Protein 8XHY (pdb70)

Foldseek 3Di:
DLQPPDDDDFDFFAAPVVCVPPFAADDAWEWEQDPNAIGTPDPCRLLVCLVVQKHKYFQDPQADCVVVVLLLQAQDADQPPPDPSCLSYDQQVPDADDPPAGWADFDFAQKIKHKHWLVRCVSHDVSNSSNLVSQLVVQLRHLVNSCVVLVQDPVCPCAQQQRSVVVDATKMKMKIFGNLVDQGFNFGFAFAAAFKKWKFFADWFKWWQDPNGIHTHHDDPRITMMGTGSLQQQQPVPPPRGGDRTGMGGHSYHDDPPRRTGMMMMIGGHHHQQHFRFHQDPSDTHTDGHSVVSVVVRVVVRGVDPD

Radius of gyration: 18.51 Å; Cα contacts (8 Å, |Δi|>4): 669; chains: 1; bounding box: 52×45×43 Å

InterPro domains:
  IPR005123 Oxoglutarate/iron-dependent dioxygenase domain [PS51471] (173-276)
  IPR027443 Isopenicillin N synthase-like superfamily [G3DSA:2.60.120.330] (55-303)
  IPR044861 Isopenicillin N synthase-like, Fe(2+) 2OG dioxygenase domain [PF03171] (175-274)

B-factor: mean 22.74, std 8.89, range [10.81, 78.34]

Sequence (307 aa):
SATLREPVVLPPMPGEHEARAAYPPIGLERSRVTGGRLVFDRDEGFDRALAQGFFLVRIPEGTDPAAGDRFAAHFHEERAGGDPLDAYRGYRHVRVPGDYQGYFDREHDQWENFYVERDNWDVLPSEVARVGRGMAGLGVTILRGVLEHLRLPREHWARVTGGLTEDRGHQMLAFNHFRSHKGVRGSKFHRDSGWVTVLRSVDPGLLALVDGRLWAVDPEPGHFIVNFGSSLEVLTERLDRPVRANVHGVVSTERAPGQPDRTSYVTFLDSDLTGTVYRFENNGTPRPLQSVAEFAGQEVGRAYDDSG

Nearest PDB structures (foldseek):
  7v3e-assembly2_B  TM=9.256E-01  e=3.133E-30  Streptomyces ossamyceticus
  7v3n-assembly1_A  TM=8.779E-01  e=2.128E-30  Streptomyces ossamyceticus
  7v3o-assembly1_A  TM=9.250E-01  e=7.365E-29  Streptomyces ossamyceticus
  8hiv-assembly1_A  TM=9.357E-01  e=1.403E-28  Streptomyces ossamyceticus
  8cv9-assembly1_A  TM=6.457E-01  e=3.336E-15  Atropa belladonna

Organism: Streptomyces cinnamoneus (NCBI:txid5344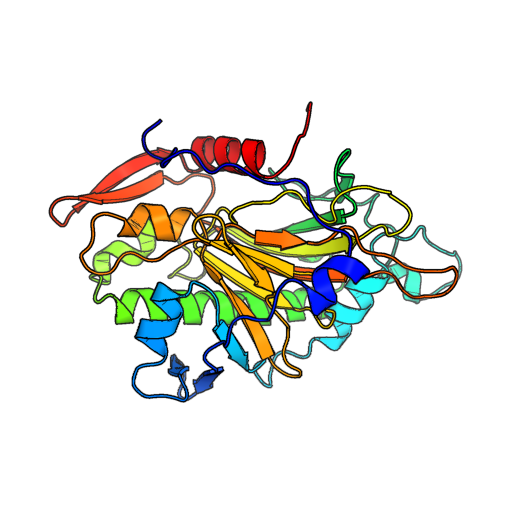6)

Structure (mmCIF, N/CA/C/O backbone):
data_8XHY
#
_entry.id   8XHY
#
_cell.length_a   47.320
_cell.length_b   81.970
_cell.length_c   82.150
_cell.angle_alpha   90.000
_cell.angle_beta   90.000
_cell.angle_gamma   90.000
#
_symmetry.space_group_name_H-M   'P 21 21 21'
#
loop_
_entity.id
_entity.type
_entity.pdbx_description
1 polymer 'Fe/2OG dependent dioxygenase'
2 non-polymer 'FE (II) ION'
3 non-polymer '2-OXOGLUTARIC ACID'
4 non-polymer (3~{S},6~{S})-3-[(2~{S})-butan-2-yl]-6-(2-methylpropyl)piperazine-2,5-dione
5 non-polymer GLYCEROL
6 water water
#
loop_
_atom_site.group_PDB
_atom_site.id
_atom_site.type_symbol
_atom_site.label_atom_id
_atom_site.label_alt_id
_atom_site.label_comp_id
_atom_site.label_asym_id
_atom_site.label_entity_id
_atom_site.label_seq_id
_atom_site.pdbx_PDB_ins_code
_atom_site.Cartn_x
_atom_site.Cartn_y
_atom_site.Cartn_z
_atom_site.occupancy
_atom_site.B_iso_or_equiv
_atom_site.auth_seq_id
_atom_site.auth_comp_id
_atom_site.auth_asym_id
_atom_site.auth_atom_id
_atom_site.pdbx_PDB_model_num
ATOM 1 N N . SER A 1 6 ? -33.84883 -19.97174 28.72978 1.000 46.34709 6 SER A N 1
ATOM 2 C CA . SER A 1 6 ? -32.70926 -19.06190 28.81954 1.000 43.50249 6 SER A CA 1
ATOM 3 C C . SER A 1 6 ? -32.94860 -17.78612 27.98596 1.000 41.35351 6 SER A C 1
ATOM 4 O O . SER A 1 6 ? -33.52438 -17.82318 26.88810 1.000 40.00041 6 SER A O 1
ATOM 7 N N . ALA A 1 7 ? -32.50536 -16.64207 28.50676 1.000 33.45964 7 ALA A N 1
ATOM 8 C CA . ALA A 1 7 ? -32.83927 -15.38509 27.83891 1.000 41.00729 7 ALA A CA 1
ATOM 9 C C . ALA A 1 7 ? -31.92578 -15.07920 26.65768 1.000 36.87156 7 ALA A C 1
ATOM 10 O O . ALA A 1 7 ? -32.20954 -14.12486 25.92017 1.000 33.61158 7 ALA A O 1
ATOM 12 N N . THR A 1 8 ? -30.87699 -15.88928 26.44105 1.000 34.23023 8 THR A N 1
ATOM 13 C CA . THR A 1 8 ? -29.87242 -15.66317 25.40956 1.000 30.24662 8 THR A CA 1
ATOM 14 C C . THR A 1 8 ? -29.88152 -16.71815 24.30659 1.000 37.96768 8 THR A C 1
ATOM 15 O O . THR A 1 8 ? -28.91917 -16.78535 23.52857 1.000 35.64287 8 THR A O 1
ATOM 19 N N . LEU A 1 9 ? -30.93157 -17.54530 24.22446 1.000 34.74640 9 LEU A N 1
ATOM 20 C CA . LEU A 1 9 ? -30.99246 -18.61279 23.22212 1.000 42.57565 9 LEU A CA 1
ATOM 21 C C . LEU A 1 9 ? -31.02981 -18.05698 21.79840 1.000 38.08608 9 LEU A C 1
ATOM 22 O O . LEU A 1 9 ? -30.31396 -18.54452 20.90961 1.000 40.53967 9 LEU A O 1
ATOM 27 N N . ARG A 1 10 ? -31.89256 -17.05953 21.55941 1.000 37.06563 10 ARG A N 1
ATOM 28 C CA . ARG A 1 10 ? -32.18455 -16.51671 20.23094 1.000 30.95134 10 ARG A CA 1
ATOM 29 C C . ARG A 1 10 ? -32.87852 -17.56757 19.36993 1.000 33.48070 10 ARG A C 1
ATOM 30 O O . ARG A 1 10 ? -33.00997 -18.72889 19.76507 1.000 30.72818 10 ARG A O 1
ATOM 38 N N . GLU A 1 11 ? -33.35869 -17.17931 18.21925 1.000 27.34864 11 GLU A N 1
ATOM 39 C CA . GLU A 1 11 ? -34.26825 -18.09285 17.55263 1.000 25.88203 11 GLU A CA 1
ATOM 40 C C . GLU A 1 11 ? -33.48475 -19.22055 16.87679 1.000 28.26030 11 GLU A C 1
ATOM 41 O O . GLU A 1 11 ? -32.28490 -19.07992 16.58472 1.000 22.91630 11 GLU A O 1
ATOM 47 N N . PRO A 1 12 ? -34.13993 -20.35982 16.63619 1.000 22.17916 12 PRO A N 1
ATOM 48 C CA . PRO A 1 12 ? -33.41716 -21.52834 16.12406 1.000 17.47395 12 PRO A CA 1
ATOM 49 C C . PRO A 1 12 ? -32.83073 -21.25090 14.75762 1.000 23.51544 12 PRO A C 1
ATOM 50 O O . PRO A 1 12 ? -33.42789 -20.55660 13.92208 1.000 22.70798 12 PRO A O 1
ATOM 54 N N . VAL A 1 13 ? -31.63909 -21.79849 14.54369 1.000 20.10467 13 VAL A N 1
ATOM 55 C CA . VAL A 1 13 ? -30.95764 -21.72908 13.25968 1.000 19.49072 13 VAL A CA 1
ATOM 56 C C . VAL A 1 13 ? -30.71805 -23.15019 12.80022 1.000 18.63848 13 VAL 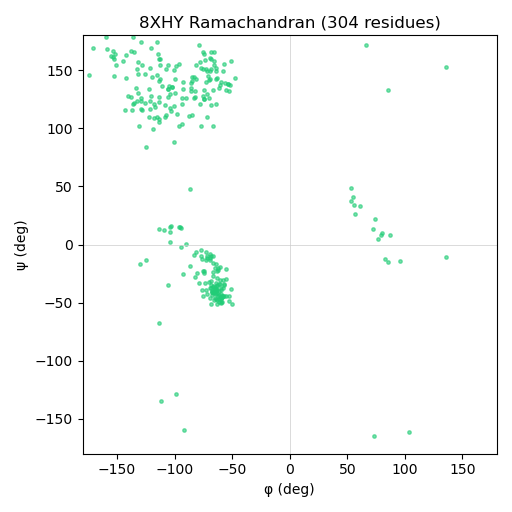A C 1
ATOM 57 O O . VAL A 1 13 ? -29.98019 -23.89591 13.46542 1.000 21.29214 13 VAL A O 1
ATOM 61 N N . VAL A 1 14 ? -31.33081 -23.51645 11.66894 1.000 19.80679 14 VAL A N 1
ATOM 62 C CA . VAL A 1 14 ? -31.10254 -24.82640 11.07568 1.000 21.02706 14 VAL A CA 1
ATOM 63 C C . VAL A 1 14 ? -29.72895 -24.83305 10.41943 1.000 19.56076 14 VAL A C 1
ATOM 64 O O . VAL A 1 14 ? -29.42253 -23.97423 9.58239 1.000 22.71362 14 VAL A O 1
ATOM 68 N N . LEU A 1 15 ? -28.89832 -25.79169 10.79924 1.000 19.30329 15 LEU A N 1
ATOM 69 C CA . LEU A 1 15 ? -27.54375 -25.89482 10.25911 1.000 16.72160 15 LEU A CA 1
ATOM 70 C C . LEU A 1 15 ? -27.50295 -26.96263 9.17326 1.000 20.05806 15 LEU A C 1
ATOM 71 O O . LEU A 1 15 ? -27.78728 -28.12705 9.47061 1.000 22.33397 15 LEU A O 1
ATOM 76 N N . PRO A 1 16 ? -27.15242 -26.63650 7.92939 1.000 21.00684 16 PRO A N 1
ATOM 77 C CA . PRO A 1 16 ? -27.09460 -27.65441 6.87617 1.000 21.86133 16 PRO A CA 1
ATOM 78 C C . PRO A 1 16 ? -25.84942 -28.50767 7.04041 1.000 22.33533 16 PRO A C 1
ATOM 79 O O . PRO A 1 16 ? -24.92199 -28.12947 7.78118 1.000 19.24843 16 PRO A O 1
ATOM 83 N N . PRO A 1 17 ? -25.78311 -29.64908 6.35509 1.000 22.37529 17 PRO A N 1
ATOM 84 C CA . PRO A 1 17 ? -24.53144 -30.41587 6.29573 1.000 22.54778 17 PRO A CA 1
ATOM 85 C C . PRO A 1 17 ? -23.44437 -29.53822 5.71659 1.000 17.12901 17 PRO A C 1
ATOM 86 O O . PRO A 1 17 ? -23.71765 -28.66415 4.90757 1.000 21.03378 17 PRO A O 1
ATOM 90 N N . MET A 1 18 ? -22.20907 -29.77226 6.14926 1.000 16.46543 18 MET A N 1
ATOM 91 C CA . MET A 1 18 ? -21.13343 -28.91840 5.66264 1.000 15.47418 18 MET A CA 1
ATOM 92 C C . MET A 1 18 ? -20.64499 -29.39449 4.29383 1.000 16.91840 18 MET A C 1
ATOM 93 O O . MET A 1 18 ? -20.27520 -30.56489 4.14518 1.000 16.20666 18 MET A O 1
ATOM 98 N N . PRO A 1 19 ? -20.59697 -28.53016 3.29050 1.000 16.54581 19 PRO A N 1
ATOM 99 C CA . PRO A 1 19 ? -20.10753 -28.96266 1.96670 1.000 17.31768 19 PRO A CA 1
ATOM 100 C C . PRO A 1 19 ? -18.62058 -29.25689 1.97879 1.000 17.82660 19 PRO A C 1
ATOM 101 O O . PRO A 1 19 ? -17.88307 -28.80889 2.85526 1.000 14.70619 19 PRO A O 1
ATOM 105 N N . GLY A 1 20 ? -18.20207 -30.02334 0.97173 1.000 15.70796 20 GLY A N 1
ATOM 106 C CA . GLY A 1 20 ? -16.79250 -30.23968 0.72606 1.000 14.49412 20 GLY A CA 1
ATOM 107 C C . GLY A 1 20 ? -16.14442 -29.00890 0.12414 1.000 16.78322 20 GLY A C 1
ATOM 108 O O . GLY A 1 20 ? -16.80880 -28.14299 -0.46232 1.000 16.73155 20 GLY A O 1
ATOM 109 N N . GLU A 1 21 ? -14.80609 -28.94155 0.28275 1.000 13.18085 21 GLU A N 1
ATOM 110 C CA . GLU A 1 21 ? -14.08651 -27.75407 -0.16603 1.000 15.01615 21 GLU A CA 1
ATOM 111 C C . GLU A 1 21 ? -14.29891 -27.50598 -1.66487 1.000 16.44177 21 GLU A C 1
ATOM 112 O O . GLU A 1 21 ? -14.60166 -26.38034 -2.08702 1.000 16.27382 21 GLU A O 1
ATOM 118 N N . HIS A 1 22 ? -14.11894 -28.53138 -2.49461 1.000 15.94889 22 HIS A N 1
ATOM 119 C CA . HIS A 1 22 ? -14.18049 -28.29361 -3.93300 1.000 18.85654 22 HIS A CA 1
ATOM 120 C C . HIS A 1 22 ? -15.57861 -27.86402 -4.36378 1.000 18.84888 22 HIS A C 1
ATOM 121 O O . HIS A 1 22 ? -15.74237 -26.90258 -5.13270 1.000 21.64999 22 HIS A O 1
ATOM 128 N N . GLU A 1 23 ? -16.59506 -28.56528 -3.88391 1.000 19.77108 23 GLU A N 1
ATOM 129 C CA . GLU A 1 23 ? -17.94691 -28.22567 -4.33615 1.000 24.94141 23 GLU A CA 1
ATOM 130 C C . GLU A 1 23 ? -18.37697 -26.85844 -3.80684 1.000 19.35943 23 GLU A C 1
ATOM 131 O O . GLU A 1 23 ? -19.04626 -26.09900 -4.51575 1.000 23.03739 23 GLU A O 1
ATOM 137 N N . ALA A 1 24 ? -17.90504 -26.47008 -2.62439 1.000 15.04078 24 ALA A N 1
ATOM 138 C CA . ALA A 1 24 ? -18.23999 -25.15483 -2.09593 1.000 15.24192 24 ALA A CA 1
ATOM 139 C C . ALA A 1 24 ? -17.57432 -24.03611 -2.87572 1.000 17.05877 24 ALA A C 1
ATOM 140 O O . ALA A 1 24 ? -18.13362 -22.93633 -2.98678 1.000 14.07582 24 ALA A O 1
ATOM 142 N N . ARG A 1 25 ? -16.38153 -24.29965 -3.40692 1.000 18.74223 25 ARG A N 1
ATOM 143 C CA . ARG A 1 25 ? -15.54479 -23.23545 -3.93229 1.000 20.15540 25 ARG A CA 1
ATOM 144 C C . ARG A 1 25 ? -16.24665 -22.46871 -5.04083 1.000 17.91300 25 ARG A C 1
ATOM 145 O O . ARG A 1 25 ? -16.20186 -21.23434 -5.05989 1.000 19.25859 25 ARG A O 1
ATOM 153 N N . ALA A 1 26 ? -16.90702 -23.17338 -5.97074 1.000 17.32927 26 ALA A N 1
ATOM 154 C CA . ALA A 1 26 ? -17.67831 -22.49957 -7.01310 1.000 16.93383 26 ALA A CA 1
ATOM 155 C C . ALA A 1 26 ? -19.14240 -22.29436 -6.66484 1.000 15.70237 26 ALA A C 1
ATOM 156 O O . ALA A 1 26 ? -19.75911 -21.37615 -7.20631 1.000 21.48305 26 ALA A O 1
ATOM 158 N N . ALA A 1 27 ? -19.71805 -23.11358 -5.78569 1.000 15.51415 27 ALA A N 1
ATOM 159 C CA . ALA A 1 27 ? -21.16150 -23.01050 -5.54172 1.000 15.28981 27 ALA A CA 1
ATOM 160 C C . ALA A 1 27 ? -21.52500 -21.77898 -4.73073 1.000 17.26883 27 ALA A C 1
ATOM 161 O O . ALA A 1 27 ? -22.62316 -21.22664 -4.91351 1.000 18.89868 27 ALA A O 1
ATOM 163 N N . TYR A 1 28 ? -20.66156 -21.35577 -3.80764 1.000 14.29764 28 TYR A N 1
ATOM 164 C CA . TYR A 1 28 ? -21.00401 -20.29866 -2.85771 1.000 14.21368 28 TYR A CA 1
ATOM 165 C C . TYR A 1 28 ? -20.07633 -19.11451 -3.04165 1.000 17.35338 28 TYR A C 1
ATOM 166 O O . TYR A 1 28 ? -18.93612 -19.09987 -2.54061 1.000 16.24940 28 TYR A O 1
ATOM 175 N N . PRO A 1 29 ? -20.52529 -18.09914 -3.75002 1.000 17.89333 29 PRO A N 1
ATOM 176 C CA . PRO A 1 29 ? -19.67763 -16.95540 -4.06647 1.000 16.67824 29 PRO A CA 1
ATOM 177 C C . PRO A 1 29 ? -19.35045 -16.15311 -2.81839 1.000 16.08255 29 PRO A C 1
ATOM 178 O O . PRO A 1 29 ? -20.05926 -16.22570 -1.79802 1.000 14.96771 29 PRO A O 1
ATOM 182 N N . PRO A 1 30 ? -18.28251 -15.34963 -2.87027 1.000 19.55488 30 PRO A N 1
ATOM 183 C CA . PRO A 1 30 ? -17.81256 -14.65002 -1.66652 1.000 15.43176 30 PRO A CA 1
ATOM 184 C C . PRO A 1 30 ? -18.56795 -13.35777 -1.37215 1.000 16.32641 30 PRO A C 1
ATOM 185 O O . PRO A 1 30 ? -19.00570 -12.62406 -2.27708 1.000 19.21509 30 PRO A O 1
ATOM 189 N N . ILE A 1 31 ? -18.74961 -13.11057 -0.07317 1.000 12.96667 31 ILE A N 1
ATOM 190 C CA . ILE A 1 31 ? -19.28483 -11.83322 0.38230 1.000 16.22835 31 ILE A CA 1
ATOM 191 C C . ILE A 1 31 ? -18.30885 -10.72740 0.01792 1.000 16.84900 31 ILE A C 1
ATOM 192 O O . ILE A 1 31 ? -17.09207 -10.90160 0.12906 1.000 17.79714 31 ILE A O 1
ATOM 197 N N . GLY A 1 32 ? -18.83737 -9.57108 -0.37642 1.000 15.00268 32 GLY A N 1
ATOM 198 C CA . GLY A 1 32 ? -17.95826 -8.43633 -0.60249 1.000 17.50118 32 GLY A CA 1
ATOM 199 C C . GLY A 1 32 ? -17.70710 -7.72382 0.71489 1.000 19.14181 32 GLY A C 1
ATOM 200 O O . GLY A 1 32 ? -18.64296 -7.13691 1.25826 1.000 21.96656 32 GLY A O 1
ATOM 201 N N . LEU A 1 33 ? -16.48011 -7.77318 1.24986 1.000 17.28427 33 LEU A N 1
ATOM 202 C CA . LEU A 1 33 ? -16.17217 -7.23378 2.57611 1.000 18.75297 33 LEU A CA 1
ATOM 203 C C . LEU A 1 33 ? -15.68969 -5.78904 2.48699 1.000 16.74218 33 LEU A C 1
ATOM 204 O O . LEU A 1 33 ? -14.88408 -5.44688 1.62073 1.000 17.41740 33 LEU A O 1
ATOM 209 N N . GLU A 1 34 ? -16.14275 -4.96770 3.43004 1.000 17.70806 34 GLU A N 1
ATOM 210 C CA . GLU A 1 34 ? -15.60276 -3.61854 3.57527 1.000 18.52575 34 GLU A CA 1
ATOM 211 C C . GLU A 1 34 ? -14.18007 -3.68345 4.10623 1.000 19.09891 34 GLU A C 1
ATOM 212 O O . GLU A 1 34 ? -13.87501 -4.49829 4.98377 1.000 19.13428 34 GLU A O 1
ATOM 218 N N . ARG A 1 35 ? -13.31877 -2.79539 3.60261 1.000 17.21276 35 ARG A N 1
ATOM 219 C CA . ARG A 1 35 ? -11.94854 -2.72258 4.08195 1.000 16.64703 35 ARG A CA 1
ATOM 220 C C . ARG A 1 35 ? -11.81042 -1.56047 5.05617 1.000 18.11424 35 ARG A C 1
ATOM 221 O O . ARG A 1 35 ? -12.54311 -0.56558 4.97385 1.000 19.03862 35 ARG A O 1
ATOM 229 N N . SER A 1 36 ? -10.88699 -1.72499 6.00720 1.000 17.95250 36 SER A N 1
ATOM 230 C CA . SER A 1 36 ? -10.69521 -0.77994 7.09676 1.000 18.39313 36 SER A CA 1
ATOM 231 C C . SER A 1 36 ? -9.24756 -0.89509 7.55461 1.000 17.88232 36 SER A C 1
ATOM 232 O O . SER A 1 36 ? -8.51699 -1.83223 7.19560 1.000 14.83069 36 SER A O 1
ATOM 235 N N . ARG A 1 37 ? -8.82796 0.08485 8.34635 1.000 15.18252 37 ARG A N 1
ATOM 236 C CA . ARG A 1 37 ? -7.51266 -0.02054 8.97261 1.000 15.66287 37 ARG A CA 1
ATOM 237 C C . ARG A 1 37 ? -7.58635 0.77018 10.26692 1.000 19.68975 37 ARG A C 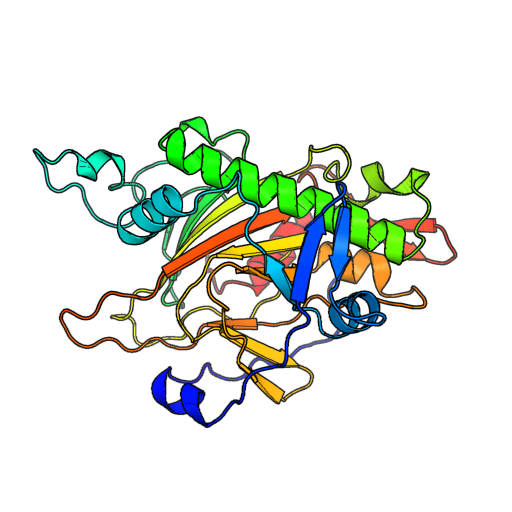1
ATOM 238 O O . ARG A 1 37 ? -8.50836 1.56762 10.47001 1.000 19.00137 37 ARG A O 1
ATOM 246 N N . VAL A 1 38 ? -6.61330 0.54286 11.15014 1.000 17.65733 38 VAL A N 1
ATOM 247 C CA . VAL A 1 38 ? -6.45537 1.39443 12.31953 1.000 15.06122 38 VAL A CA 1
ATOM 248 C C . VAL A 1 38 ? -5.44418 2.47215 11.94292 1.000 15.96085 38 VAL A C 1
ATOM 249 O O . VAL A 1 38 ? -4.31187 2.17328 11.53044 1.000 19.99011 38 VAL A O 1
ATOM 253 N N . THR A 1 39 ? -5.87724 3.72807 12.02078 1.000 18.89921 39 THR A N 1
ATOM 254 C CA . THR A 1 39 ? -5.03501 4.83739 11.61686 1.000 21.91541 39 THR A CA 1
ATOM 255 C C . THR A 1 39 ? -5.49780 6.03858 12.42302 1.000 22.36819 39 THR A C 1
ATOM 256 O O . THR A 1 39 ? -6.68147 6.16592 12.75362 1.000 19.77371 39 THR A O 1
ATOM 260 N N . GLY A 1 40 ? -4.54237 6.88632 12.78389 1.000 24.72500 40 GLY A N 1
ATOM 261 C CA . GLY A 1 40 ? -4.87084 7.91597 13.74425 1.000 26.26973 40 GLY A CA 1
ATOM 262 C C . GLY A 1 40 ? -5.41436 7.34526 15.03172 1.000 24.12219 40 GLY A C 1
ATOM 263 O O . GLY A 1 40 ? -6.17578 8.01410 15.72467 1.000 29.31316 40 GLY A O 1
ATOM 264 N N . GLY A 1 41 ? -5.04254 6.11490 15.36376 1.000 19.75893 41 GLY A N 1
ATOM 265 C CA . GLY A 1 41 ? -5.41156 5.50598 16.62705 1.000 22.96413 41 GLY A CA 1
ATOM 266 C C . GLY A 1 41 ? -6.86214 5.07121 16.70845 1.000 22.23221 41 GLY A C 1
ATOM 267 O O . GLY A 1 41 ? -7.39264 4.90852 17.80771 1.000 25.14255 41 GLY A O 1
ATOM 268 N N . ARG A 1 42 ? -7.51306 4.85272 15.57808 1.000 20.63487 42 ARG A N 1
ATOM 269 C CA . ARG A 1 42 ? -8.89251 4.36142 15.64052 1.000 23.78086 42 ARG A CA 1
ATOM 270 C C . ARG A 1 42 ? -9.22211 3.57688 14.37904 1.000 21.48937 42 ARG A C 1
ATOM 271 O O . ARG A 1 42 ? -8.56081 3.70976 13.35025 1.000 19.69990 42 ARG A O 1
ATOM 279 N N . LEU A 1 43 ? -10.27027 2.76071 14.46758 1.000 20.81864 43 LEU A N 1
ATOM 280 C CA . LEU A 1 43 ? -10.70096 2.01021 13.29069 1.000 19.62188 43 LEU A CA 1
ATOM 281 C C . LEU A 1 43 ? -11.31195 2.95963 12.27958 1.000 20.27501 43 LEU A C 1
ATOM 282 O O . LEU A 1 43 ? -12.23804 3.70723 12.60671 1.000 22.50131 43 LEU A O 1
ATOM 287 N N . VAL A 1 44 ? -10.81448 2.93211 11.04545 1.000 18.31678 44 VAL A N 1
ATOM 288 C CA . VAL A 1 44 ? -11.36022 3.76727 9.97579 1.000 19.75754 44 VAL A CA 1
ATOM 289 C C . VAL A 1 44 ? -11.65809 2.90535 8.74498 1.000 21.29243 44 VAL A C 1
ATOM 290 O O . VAL A 1 44 ? -10.78064 2.19430 8.23769 1.000 20.53988 44 VAL A O 1
ATOM 294 N N . PHE A 1 45 ? -12.89968 2.98349 8.25637 1.000 23.43938 45 PHE A N 1
ATOM 295 C CA . PHE A 1 45 ? -13.28164 2.28300 7.03605 1.000 21.76429 45 PHE A CA 1
ATOM 296 C C . PHE A 1 45 ? -12.94650 3.08943 5.78638 1.000 25.94683 45 PHE A C 1
ATOM 297 O O . PHE A 1 45 ? -13.03744 4.32000 5.78256 1.000 25.57958 45 PHE A O 1
ATOM 305 N N . ASP A 1 46 ? -12.54819 2.38790 4.71557 1.000 22.05318 46 ASP A N 1
ATOM 306 C CA . ASP A 1 46 ? -12.20664 3.06631 3.46465 1.000 24.59697 46 ASP A CA 1
ATOM 307 C C . ASP A 1 46 ? -13.37915 3.87323 2.90710 1.000 30.51017 46 ASP A C 1
ATOM 308 O O . ASP A 1 46 ? -13.17907 4.94123 2.30421 1.000 30.25239 46 ASP A O 1
ATOM 313 N N . ARG A 1 47 ? -14.59011 3.34284 3.01390 1.000 26.88569 47 ARG A N 1
ATOM 314 C CA . ARG A 1 47 ? -15.76140 3.94656 2.38871 1.000 30.28468 47 ARG A CA 1
ATOM 315 C C . ARG A 1 47 ? -16.66880 4.58455 3.43010 1.000 33.19022 47 ARG A C 1
ATOM 316 O O . ARG A 1 47 ? -16.72969 4.15775 4.59009 1.000 31.62950 47 ARG A O 1
ATOM 324 N N . ASP A 1 48 ? -17.38978 5.62772 3.00428 1.000 41.27345 48 ASP A N 1
ATOM 325 C CA . ASP A 1 48 ? -18.05997 6.48100 3.98301 1.000 45.21090 48 ASP A CA 1
ATOM 326 C C . ASP A 1 48 ? -19.12429 5.72450 4.76504 1.000 41.89719 48 ASP A C 1
ATOM 327 O O . ASP A 1 48 ? -19.25746 5.90802 5.98142 1.000 49.18714 48 ASP A O 1
ATOM 332 N N . GLU A 1 49 ? -19.87610 4.85569 4.10052 1.000 33.96084 49 GLU A N 1
ATOM 333 C CA . GLU A 1 49 ? -20.85623 4.04433 4.79737 1.000 36.93374 49 GLU A CA 1
ATOM 334 C C . GLU A 1 49 ? -20.32370 2.64940 5.18617 1.000 30.72119 49 GLU A C 1
ATOM 335 O O . GLU A 1 49 ? -21.11580 1.79067 5.59478 1.000 29.25752 49 GLU A O 1
ATOM 341 N N . GLY A 1 50 ? -18.99513 2.45122 5.14439 1.000 31.67915 50 GLY A N 1
ATOM 342 C CA . GLY A 1 50 ? -18.41827 1.12650 5.36966 1.000 25.98169 50 GLY A CA 1
ATOM 343 C C . GLY A 1 50 ? -18.64798 0.59994 6.76873 1.000 26.34055 50 GLY A C 1
ATOM 344 O O . GLY A 1 50 ? -18.93178 -0.58341 6.96106 1.000 21.52666 50 GLY A O 1
ATOM 345 N N . PHE A 1 51 ? -18.53765 1.46996 7.77219 1.000 23.76061 51 PHE A N 1
ATOM 346 C CA . PHE A 1 51 ? -18.78930 1.03229 9.13504 1.000 20.50852 51 PHE A CA 1
ATOM 347 C C . PHE A 1 51 ? -20.21550 0.50362 9.29726 1.000 25.38854 51 PHE A C 1
ATOM 348 O O . PHE A 1 51 ? -20.43271 -0.57979 9.85939 1.000 22.93429 51 PHE A O 1
ATOM 356 N N . ASP A 1 52 ? -21.22142 1.26971 8.84914 1.000 29.33726 52 ASP A N 1
ATOM 357 C CA . ASP A 1 52 ? -22.59002 0.77298 8.97559 1.000 25.33335 52 ASP A CA 1
ATOM 358 C C . ASP A 1 52 ? -22.76263 -0.54397 8.23306 1.000 19.70729 52 ASP A C 1
ATOM 359 O O . ASP A 1 52 ? -23.39753 -1.47735 8.74238 1.000 24.82564 52 ASP A O 1
ATOM 364 N N . ARG A 1 53 ? -22.19156 -0.64085 7.02785 1.000 22.73574 53 ARG A N 1
ATOM 365 C CA . ARG A 1 53 ? -22.35914 -1.87015 6.24432 1.000 24.53732 53 ARG A CA 1
ATOM 366 C C . ARG A 1 53 ? -21.66862 -3.05109 6.90975 1.000 26.42373 53 ARG A C 1
ATOM 367 O O . ARG A 1 53 ? -22.18540 -4.17422 6.87628 1.000 22.45759 53 ARG A O 1
ATOM 375 N N . ALA A 1 54 ? -20.51902 -2.81188 7.55567 1.000 26.11857 54 ALA A N 1
ATOM 376 C CA . ALA A 1 54 ? -19.79659 -3.90990 8.19791 1.000 21.30271 54 ALA A CA 1
ATOM 377 C C . ALA A 1 54 ? -20.54551 -4.43918 9.41753 1.000 23.70878 54 ALA A C 1
ATOM 378 O O . ALA A 1 54 ? -20.56278 -5.65409 9.65827 1.000 23.88207 54 ALA A O 1
ATOM 380 N N . LEU A 1 55 ? -21.19625 -3.55417 10.19341 1.000 22.18558 55 LEU A N 1
ATOM 381 C CA . LEU A 1 55 ? -21.97462 -3.99991 11.34558 1.000 26.29085 55 LEU A CA 1
ATOM 382 C C . LEU A 1 55 ? -23.18090 -4.81869 10.91438 1.000 22.20960 55 LEU A C 1
ATOM 383 O O . LEU A 1 55 ? -23.58030 -5.77850 11.59790 1.000 29.19556 55 LEU A O 1
ATOM 388 N N . ALA A 1 56 ? -23.77643 -4.42701 9.79510 1.000 24.63326 56 ALA A N 1
ATOM 389 C CA . ALA A 1 56 ? -24.88840 -5.19261 9.23646 1.000 29.59752 56 ALA A CA 1
ATOM 390 C C . ALA A 1 56 ? -24.39456 -6.50851 8.64508 1.000 24.78111 56 ALA A C 1
ATOM 391 O O . ALA A 1 56 ? -25.04462 -7.55332 8.81196 1.000 28.95858 56 ALA A O 1
ATOM 393 N N . GLN A 1 57 ? -23.25704 -6.46800 7.92967 1.000 26.68244 57 GLN A N 1
ATOM 394 C CA . GLN A 1 57 ? -22.73794 -7.68143 7.30416 1.000 21.77555 57 GLN A CA 1
ATOM 395 C C . GLN A 1 57 ? -22.25173 -8.67256 8.34559 1.000 23.78968 57 GLN A C 1
ATOM 396 O O . GLN A 1 57 ? -22.37288 -9.89303 8.15133 1.000 21.49531 57 GLN A O 1
ATOM 402 N N . GLY A 1 58 ? -21.69154 -8.17193 9.45087 1.000 20.73865 58 GLY A N 1
ATOM 403 C CA . GLY A 1 58 ? -21.12735 -8.99736 10.48620 1.000 18.60930 58 GLY A CA 1
ATOM 404 C C . GLY A 1 58 ? -19.76339 -9.57054 10.14618 1.000 16.84128 58 GLY A C 1
ATOM 405 O O . GLY A 1 58 ? -19.25707 -10.41869 10.90983 1.000 17.06139 58 GLY A O 1
ATOM 406 N N . PHE A 1 59 ? -19.18733 -9.19699 8.99419 1.000 15.31170 59 PHE A N 1
ATOM 407 C CA . PHE A 1 59 ? -17.82192 -9.56555 8.59587 1.000 15.85235 59 PHE A CA 1
ATOM 408 C C . PHE A 1 59 ? -17.20878 -8.37747 7.87940 1.000 15.62774 59 PHE A C 1
ATOM 409 O O . PHE A 1 59 ? -17.89677 -7.71020 7.09629 1.000 15.87703 59 PHE A O 1
ATOM 417 N N . PHE A 1 60 ? -15.90314 -8.14395 8.07514 1.000 13.12046 60 PHE A N 1
ATOM 418 C CA . PHE A 1 60 ? -15.21205 -7.13572 7.27107 1.000 13.91225 60 PHE A CA 1
ATOM 419 C C . PHE A 1 60 ? -13.71072 -7.43852 7.33743 1.000 12.53088 60 PHE A C 1
ATOM 420 O O . PHE A 1 60 ? -13.28691 -8.37580 8.00977 1.000 14.07203 60 PHE A O 1
ATOM 428 N N . LEU A 1 61 ? -12.92113 -6.63844 6.62750 1.000 13.18542 61 LEU A N 1
ATOM 429 C CA . LEU A 1 61 ? -11.46928 -6.78912 6.56461 1.000 13.38176 61 LEU A CA 1
ATOM 430 C C . LEU A 1 61 ? -10.79535 -5.61318 7.23551 1.000 15.85156 61 LEU A C 1
ATOM 431 O O . LEU A 1 61 ? -11.26002 -4.46832 7.11039 1.000 16.69341 61 LEU A O 1
ATOM 436 N N . VAL A 1 62 ? -9.68946 -5.89432 7.93905 1.000 15.17727 62 VAL A N 1
ATOM 437 C CA . VAL A 1 62 ? -8.91356 -4.84614 8.57746 1.000 15.26697 62 VAL A CA 1
ATOM 438 C C . VAL A 1 62 ? -7.44302 -5.10534 8.25505 1.000 13.90951 62 VAL A C 1
ATOM 439 O O . VAL A 1 62 ? -6.95549 -6.25169 8.35917 1.000 15.23028 62 VAL A O 1
ATOM 443 N N . ARG A 1 63 ? -6.72741 -4.04445 7.87598 1.000 13.57708 63 ARG A N 1
ATOM 444 C CA . ARG A 1 63 ? -5.30530 -4.20694 7.58196 1.000 15.32420 63 ARG A CA 1
ATOM 445 C C . ARG A 1 63 ? -4.53214 -4.71081 8.79135 1.000 16.42854 63 ARG A C 1
ATOM 446 O O . ARG A 1 63 ? -4.72262 -4.26399 9.92357 1.000 15.24910 63 ARG A O 1
ATOM 454 N N . ILE A 1 64 ? -3.63557 -5.64964 8.54374 1.000 15.08351 64 ILE A N 1
ATOM 455 C CA . ILE A 1 64 ? -2.72947 -6.09182 9.59986 1.000 16.13638 64 ILE A CA 1
ATOM 456 C C . ILE A 1 64 ? -1.84824 -4.91274 10.00353 1.000 19.63293 64 ILE A C 1
ATOM 457 O O . ILE A 1 64 ? -1.13002 -4.36937 9.15046 1.000 18.42086 64 ILE A O 1
ATOM 462 N N . PRO A 1 65 ? -1.86212 -4.48882 11.26631 1.000 16.74788 65 PRO A N 1
ATOM 463 C CA . PRO A 1 65 ? -1.05097 -3.32014 11.65144 1.000 21.38732 65 PRO A CA 1
ATOM 464 C C . PRO A 1 65 ? 0.42634 -3.62447 11.47774 1.000 23.34224 65 PRO A C 1
ATOM 465 O O . PRO A 1 65 ? 0.86294 -4.76858 11.61577 1.000 24.04896 65 PRO A O 1
ATOM 469 N N . GLU A 1 66 ? 1.20022 -2.57930 11.17085 1.000 29.09383 66 GLU A N 1
ATOM 470 C CA . GLU A 1 66 ? 2.61655 -2.78838 10.86559 1.000 31.27386 66 GLU A CA 1
ATOM 471 C C . GLU A 1 66 ? 3.38093 -3.41208 12.04133 1.000 33.86997 66 GLU A C 1
ATOM 472 O O . GLU A 1 66 ? 4.34603 -4.17299 11.82721 1.000 30.58136 66 GLU A O 1
ATOM 478 N N . GLY A 1 67 ? 2.96751 -3.12657 13.28188 1.000 27.09175 67 GLY A N 1
ATOM 479 C CA . GLY A 1 67 ? 3.66777 -3.70734 14.41597 1.000 27.97072 67 GLY A CA 1
ATOM 480 C C . GLY A 1 67 ? 3.35011 -5.15115 14.70591 1.000 31.86951 67 GLY A C 1
ATOM 481 O O . GLY A 1 67 ? 3.96411 -5.75260 15.59629 1.000 30.71009 67 GLY A O 1
ATOM 482 N N . THR A 1 68 ? 2.39857 -5.74700 13.98151 1.000 22.04884 68 THR A N 1
ATOM 483 C CA . THR A 1 68 ? 2.03183 -7.15307 14.15207 1.000 20.37772 68 THR A CA 1
ATOM 484 C C . THR A 1 68 ? 2.56715 -7.92483 12.94705 1.000 22.39122 68 THR A C 1
ATOM 485 O O . THR A 1 68 ? 2.07040 -7.75381 11.82468 1.000 23.11765 68 THR A O 1
ATOM 489 N N . ASP A 1 69 ? 3.56575 -8.77940 13.16195 1.000 20.96631 69 ASP A N 1
ATOM 490 C CA . ASP A 1 69 ? 4.05867 -9.59619 12.06391 1.000 19.54632 69 ASP A CA 1
ATOM 491 C C . ASP A 1 69 ? 3.51862 -11.01009 12.23493 1.000 17.16519 69 ASP A C 1
ATOM 492 O O . ASP A 1 69 ? 3.85172 -11.66629 13.22161 1.000 19.22899 69 ASP A O 1
ATOM 497 N N . PRO A 1 70 ? 2.66295 -11.51078 11.34191 1.000 17.69303 70 PRO A N 1
ATOM 498 C CA . PRO A 1 70 ? 2.06355 -12.83658 11.57213 1.000 17.97353 70 PRO A CA 1
ATOM 499 C C . PRO A 1 70 ? 3.04113 -13.98644 11.46356 1.000 15.05219 70 PRO A C 1
ATOM 500 O O . PRO A 1 70 ? 2.66138 -15.10853 11.78737 1.000 18.28217 70 PRO A O 1
ATOM 504 N N . ALA A 1 71 ? 4.27614 -13.75040 11.02303 1.000 16.98438 71 ALA A N 1
ATOM 505 C CA . ALA A 1 71 ? 5.17004 -14.86123 10.68680 1.000 15.63418 71 ALA A CA 1
ATOM 506 C C . ALA A 1 71 ? 5.25405 -15.90749 11.80046 1.000 15.23361 71 ALA A C 1
ATOM 507 O O . ALA A 1 71 ? 5.12417 -17.10704 11.53587 1.000 17.30452 71 ALA A O 1
ATOM 509 N N . ALA A 1 72 ? 5.53001 -15.48641 13.04704 1.000 15.60334 72 ALA A N 1
ATOM 510 C CA . ALA A 1 72 ? 5.69172 -16.48762 14.09960 1.000 16.49045 72 ALA A CA 1
ATOM 511 C C . ALA A 1 72 ? 4.39137 -17.22764 14.35825 1.000 17.65960 72 ALA A C 1
ATOM 512 O O . ALA A 1 72 ? 4.40803 -18.42211 14.66683 1.000 16.97671 72 ALA A O 1
ATOM 514 N N . GLY A 1 73 ? 3.25118 -16.52282 14.27540 1.000 17.33336 73 GLY A N 1
ATOM 515 C CA . GLY A 1 73 ? 1.98012 -17.19149 14.45551 1.000 17.10862 73 GLY A CA 1
ATOM 516 C C . GLY A 1 73 ? 1.70693 -18.19424 13.34938 1.000 15.14695 73 GLY A C 1
ATOM 517 O O . GLY A 1 73 ? 1.19950 -19.29258 13.60668 1.000 16.03668 73 GLY A O 1
ATOM 518 N N . ASP A 1 74 ? 2.03962 -17.82523 12.10609 1.000 16.94930 74 ASP A N 1
ATOM 519 C CA . ASP A 1 74 ? 1.89459 -18.73504 10.97568 1.000 14.79211 74 ASP A CA 1
ATOM 520 C C . ASP A 1 74 ? 2.71447 -20.00080 11.19262 1.000 14.69994 74 ASP A C 1
ATOM 521 O O . ASP A 1 74 ? 2.23267 -21.13130 10.96331 1.000 15.19366 74 ASP A O 1
ATOM 526 N N . ARG A 1 75 ? 3.96742 -19.83300 11.64132 1.000 13.64914 75 ARG A N 1
ATOM 527 C CA . ARG A 1 75 ? 4.80627 -21.00706 11.82287 1.000 14.73392 75 ARG A CA 1
ATOM 528 C C . ARG A 1 75 ? 4.27249 -21.87593 12.96505 1.000 17.19245 75 ARG A C 1
ATOM 529 O O . ARG A 1 75 ? 4.21352 -23.11167 12.84888 1.000 20.23384 75 ARG A O 1
ATOM 537 N N . PHE A 1 76 ? 3.81007 -21.24826 14.05132 1.000 14.06265 76 PHE A N 1
ATOM 538 C CA . PHE A 1 76 ? 3.25563 -22.00540 15.15750 1.000 15.08817 76 PHE A CA 1
ATOM 539 C C . PHE A 1 76 ? 2.00886 -22.75159 14.72026 1.000 16.26211 76 PHE A C 1
ATOM 540 O O . PHE A 1 76 ? 1.80577 -23.92454 15.06496 1.000 17.54630 76 PHE A O 1
ATOM 548 N N . ALA A 1 77 ? 1.15984 -22.09112 13.93873 1.000 16.83513 77 ALA A N 1
ATOM 549 C CA . ALA A 1 77 ? -0.05692 -22.74914 13.50365 1.000 15.32926 77 ALA A CA 1
ATOM 550 C C . ALA A 1 77 ? 0.22467 -24.00902 12.68604 1.000 16.85220 77 ALA A C 1
ATOM 551 O O . ALA A 1 77 ? -0.57491 -24.94450 12.74100 1.000 19.45856 77 ALA A O 1
ATOM 553 N N . ALA A 1 78 ? 1.31678 -24.03024 11.88936 1.000 16.29103 78 ALA A N 1
ATOM 554 C CA . ALA A 1 78 ? 1.64600 -25.18298 11.05166 1.000 18.12330 78 ALA A CA 1
ATOM 555 C C . ALA A 1 78 ? 2.25164 -26.35142 11.81936 1.000 18.67528 78 ALA A C 1
ATOM 556 O O . ALA A 1 78 ? 2.34324 -27.45443 11.25285 1.000 19.75411 78 ALA A O 1
ATOM 558 N N . HIS A 1 79 ? 2.65328 -26.15916 13.07158 1.000 18.44341 79 HIS A N 1
ATOM 559 C CA . HIS A 1 79 ? 3.41444 -27.18401 13.76672 1.000 16.88079 79 HIS A CA 1
ATOM 560 C C . HIS A 1 79 ? 2.90835 -27.56557 15.14386 1.000 18.35416 79 HIS A C 1
ATOM 561 O O . HIS A 1 79 ? 3.31856 -28.63465 15.63293 1.000 17.28542 79 HIS A O 1
ATOM 568 N N . PHE A 1 80 ? 2.04332 -26.75981 15.78858 1.000 16.47341 80 PHE A N 1
ATOM 569 C CA . PHE A 1 80 ? 1.72920 -26.98946 17.20091 1.000 16.94866 80 PHE A CA 1
ATOM 570 C C . PHE A 1 80 ? 1.16480 -28.37576 17.44831 1.000 17.66315 80 PHE A C 1
ATOM 571 O O . PHE A 1 80 ? 1.33128 -28.91932 18.54546 1.000 18.27172 80 PHE A O 1
ATOM 579 N N . HIS A 1 81 ? 0.45714 -28.93583 16.46789 1.000 17.51952 81 HIS A N 1
ATOM 580 C CA . HIS A 1 81 ? -0.24861 -30.19879 16.63237 1.000 21.28692 81 HIS A CA 1
ATOM 581 C C . HIS A 1 81 ? 0.64775 -31.42070 16.43777 1.000 20.35427 81 HIS A C 1
ATOM 582 O O . HIS A 1 81 ? 0.18176 -32.56007 16.64565 1.000 21.92964 81 HIS A O 1
ATOM 589 N N . GLU A 1 82 ? 1.88104 -31.22855 15.97289 1.000 19.86247 82 GLU A N 1
ATOM 590 C CA . GLU A 1 82 ? 2.76072 -32.34958 15.65781 1.000 19.37111 82 GLU A CA 1
ATOM 591 C C . GLU A 1 82 ? 3.43751 -32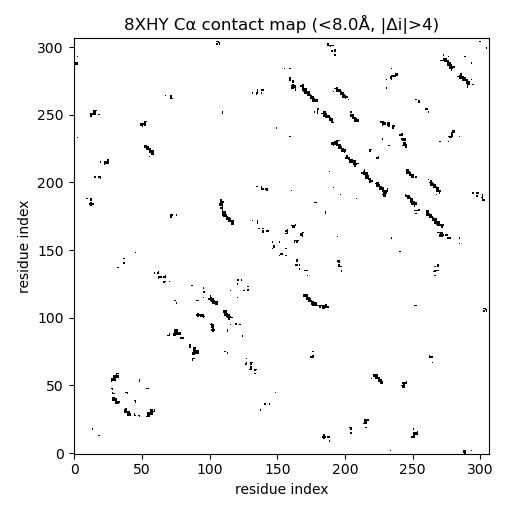.90186 16.91725 1.000 20.67403 82 GLU A C 1
ATOM 592 O O . GLU A 1 82 ? 3.64240 -32.19303 17.91225 1.000 19.96436 82 GLU A O 1
ATOM 598 N N . GLU A 1 83 ? 3.80539 -34.18601 16.85230 1.000 20.33692 83 GLU A N 1
ATOM 599 C CA . GLU A 1 83 ? 4.68742 -34.75271 17.85214 1.000 20.28430 83 GLU A CA 1
ATOM 600 C C . GLU A 1 83 ? 6.07917 -34.14828 17.67875 1.000 19.90369 83 GLU A C 1
ATOM 601 O O . GLU A 1 83 ? 6.48792 -33.78392 16.56653 1.000 22.45324 83 GLU A O 1
ATOM 607 N N . ARG A 1 84 ? 6.80454 -34.03250 18.78553 1.000 17.08464 84 ARG A N 1
ATOM 608 C CA . ARG A 1 84 ? 8.22220 -33.65428 18.70058 1.000 20.70890 84 ARG A CA 1
ATOM 609 C C . ARG A 1 84 ? 8.99914 -34.60696 17.79693 1.000 20.23256 84 ARG A C 1
ATOM 610 O O . ARG A 1 84 ? 8.80660 -35.82779 17.83269 1.000 23.87274 84 ARG A O 1
ATOM 618 N N . ALA A 1 85 ? 9.89417 -34.03783 16.98656 1.000 18.16764 85 ALA A N 1
ATOM 619 C CA . ALA A 1 85 ? 10.73292 -34.85369 16.10021 1.000 18.97525 85 ALA A CA 1
ATOM 620 C C . ALA A 1 85 ? 11.94504 -35.43014 16.82717 1.000 19.91412 85 ALA A C 1
ATOM 621 O O . ALA A 1 85 ? 12.42802 -36.51088 16.45386 1.000 22.14300 85 ALA A O 1
ATOM 623 N N . GLY A 1 86 ? 12.42944 -34.74825 17.86584 1.000 20.44443 86 GLY A N 1
ATOM 624 C CA . GLY A 1 86 ? 13.69117 -35.10514 18.49509 1.000 21.87743 86 GLY A CA 1
ATOM 625 C C . GLY A 1 86 ? 14.86716 -34.46664 17.77305 1.000 21.53922 86 GLY A C 1
ATOM 626 O O . GLY A 1 86 ? 14.93630 -34.51785 16.53832 1.000 22.03675 86 GLY A O 1
ATOM 627 N N . GLY A 1 87 ? 15.77900 -33.86185 18.53349 1.000 23.16961 87 GLY A N 1
ATOM 628 C CA . GLY A 1 87 ? 16.97125 -33.20882 17.97241 1.000 20.82094 87 GLY A CA 1
ATOM 629 C C . GLY A 1 87 ? 16.66578 -32.15992 16.92576 1.000 22.52598 87 GLY A C 1
ATOM 630 O O . GLY A 1 87 ? 17.37632 -32.06407 15.91908 1.000 25.06867 87 GLY A O 1
ATOM 631 N N . ASP A 1 88 ? 15.62262 -31.35326 17.14840 1.000 22.03763 88 ASP A N 1
ATOM 632 C CA . ASP A 1 88 ? 15.11304 -30.45482 16.11764 1.000 22.54515 88 ASP A CA 1
ATOM 633 C C . ASP A 1 88 ? 14.67576 -29.15230 16.77789 1.000 22.19238 88 ASP A C 1
ATOM 634 O O . ASP A 1 88 ? 13.76598 -29.15755 17.61454 1.000 20.44780 88 ASP A O 1
ATOM 639 N N . PRO A 1 89 ? 15.32901 -28.03210 16.45006 1.000 23.26498 89 PRO A N 1
ATOM 640 C CA . PRO A 1 89 ? 14.96015 -26.73871 17.04931 1.000 21.62876 89 PRO A CA 1
ATOM 641 C C . PRO A 1 89 ? 13.49929 -26.36652 16.87658 1.000 18.82827 89 PRO A C 1
ATOM 642 O O . PRO A 1 89 ? 12.97201 -25.62529 17.70586 1.000 22.36554 89 PRO A O 1
ATOM 646 N N . LEU A 1 90 ? 12.86244 -26.81973 15.80726 1.000 17.52807 90 LEU A N 1
ATOM 647 C CA . LEU A 1 90 ? 11.46371 -26.51852 15.57240 1.000 18.52993 90 LEU A CA 1
ATOM 648 C C . LEU A 1 90 ? 10.56557 -27.22706 16.56778 1.000 19.80849 90 LEU A C 1
ATOM 649 O O . LEU A 1 90 ? 9.37881 -26.91997 16.64000 1.000 17.10606 90 LEU A O 1
ATOM 654 N N . ASP A 1 91 ? 11.09482 -28.17277 17.33581 1.000 19.94448 91 ASP A N 1
ATOM 655 C CA . ASP A 1 91 ? 10.26291 -28.81881 18.34263 1.000 22.05859 91 ASP A CA 1
ATOM 656 C C . ASP A 1 91 ? 9.74244 -27.83010 19.36801 1.000 19.33960 91 ASP A C 1
ATOM 657 O O . ASP A 1 91 ? 8.74977 -28.13638 20.03615 1.000 18.43399 91 ASP A O 1
ATOM 662 N N . ALA A 1 92 ? 10.37706 -26.65386 19.48272 1.000 18.32778 92 ALA A N 1
ATOM 663 C CA . ALA A 1 92 ? 9.86384 -25.57276 20.31525 1.000 17.44936 92 ALA A CA 1
ATOM 664 C C . ALA A 1 92 ? 8.43862 -25.19350 19.93181 1.000 18.09864 92 ALA A C 1
ATOM 665 O O . ALA A 1 92 ? 7.73438 -24.59045 20.75064 1.000 17.57930 92 ALA A O 1
ATOM 667 N N . TYR A 1 93 ? 8.02041 -25.52236 18.70505 1.000 16.50545 93 TYR A N 1
ATOM 668 C CA . TYR A 1 93 ? 6.69303 -25.19500 18.18818 1.000 15.69817 93 TYR A CA 1
ATOM 669 C C . TYR A 1 93 ? 5.81645 -26.42604 18.04777 1.000 18.86376 93 TYR A C 1
ATOM 670 O O . TYR A 1 93 ? 4.76335 -26.35084 17.40871 1.000 19.71297 93 TYR A O 1
ATOM 679 N N . ARG A 1 94 ? 6.22758 -27.56331 18.61891 1.000 17.42381 94 ARG A N 1
ATOM 680 C CA . ARG A 1 94 ? 5.51574 -28.82394 18.51523 1.000 14.86339 94 ARG A CA 1
ATOM 681 C C . ARG A 1 94 ? 5.13782 -29.31993 19.89980 1.000 17.98982 94 ARG A C 1
ATOM 682 O O . ARG A 1 94 ? 5.63734 -28.83572 20.91358 1.000 20.34088 94 ARG A O 1
ATOM 690 N N . GLY A 1 95 ? 4.28715 -30.34508 19.92186 1.000 17.10317 95 GLY A N 1
ATOM 691 C CA . GLY A 1 95 ? 4.00754 -31.06387 21.15381 1.000 19.23430 95 GLY A CA 1
ATOM 692 C C . GLY A 1 95 ? 2.90257 -30.46884 22.00054 1.000 20.14386 95 GLY A C 1
ATOM 693 O O . GLY A 1 95 ? 2.71291 -30.90875 23.13915 1.000 21.00042 95 GLY A O 1
ATOM 694 N N . TYR A 1 96 ? 2.18750 -29.46854 21.49219 1.000 18.46875 96 TYR A N 1
ATOM 695 C CA . TYR A 1 96 ? 1.25121 -28.74803 22.35002 1.000 21.04775 96 TYR A CA 1
ATOM 696 C C . TYR A 1 96 ? -0.02649 -29.52734 22.58266 1.000 22.09334 96 TYR A C 1
ATOM 697 O O . TYR A 1 96 ? -0.80658 -29.15421 23.46192 1.000 19.79513 96 TYR A O 1
ATOM 706 N N . ARG A 1 97 ? -0.24792 -30.62083 21.85841 1.000 18.85728 97 ARG A N 1
ATOM 707 C CA . ARG A 1 97 ? -1.33590 -31.49360 22.26497 1.000 19.72947 97 ARG A CA 1
ATOM 708 C C . ARG A 1 97 ? -1.06910 -32.09389 23.64707 1.000 24.82446 97 ARG A C 1
ATOM 709 O O . ARG A 1 97 ? -2.00751 -32.59125 24.29558 1.000 22.47893 97 ARG A O 1
ATOM 717 N N . HIS A 1 98 ? 0.18253 -32.04341 24.12131 1.000 21.23538 98 HIS A N 1
ATOM 718 C CA . HIS A 1 98 ? 0.55907 -32.55247 25.43286 1.000 21.08492 98 HIS A CA 1
ATOM 719 C C . HIS A 1 98 ? 0.77816 -31.45768 26.47121 1.000 27.00581 98 HIS A C 1
ATOM 720 O O . HIS A 1 98 ? 1.28617 -31.75265 27.55366 1.000 26.94370 98 HIS A O 1
ATOM 727 N N . VAL A 1 99 ? 0.41291 -30.20890 26.17728 1.000 20.72274 99 VAL A N 1
ATOM 728 C CA . VAL A 1 99 ? 0.65189 -29.07327 27.06255 1.000 16.76756 99 VAL A CA 1
ATOM 729 C C . VAL A 1 99 ? -0.65027 -28.68333 27.75572 1.000 28.77057 99 VAL A C 1
ATOM 730 O O . VAL A 1 99 ? -1.62475 -28.28308 27.10348 1.000 24.36161 99 VAL A O 1
ATOM 734 N N . ARG A 1 100 ? -0.66804 -28.79001 29.08343 1.000 25.19758 100 ARG A N 1
ATOM 735 C CA . ARG A 1 100 ? -1.85987 -28.42195 29.82336 1.000 25.82505 100 ARG A CA 1
ATOM 736 C C . ARG A 1 100 ? -1.89659 -26.91735 30.02324 1.000 22.54199 100 ARG A C 1
ATOM 737 O O . ARG A 1 100 ? -0.86745 -26.26116 30.19309 1.000 24.17407 100 ARG A O 1
ATOM 745 N N . VAL A 1 101 ? -3.09488 -26.35233 29.93470 1.000 21.89787 101 VAL A N 1
ATOM 746 C CA . VAL A 1 101 ? -3.29351 -24.92532 30.11816 1.000 20.05210 101 VAL A CA 1
ATOM 747 C C . VAL A 1 101 ? -4.42399 -24.78559 31.12975 1.000 27.07233 101 VAL A C 1
ATOM 748 O O . VAL A 1 101 ? -5.55701 -25.18095 30.84344 1.000 27.07415 101 VAL A O 1
ATOM 752 N N . PRO A 1 102 ? -4.17658 -24.20914 32.30605 1.000 28.17970 102 PRO A N 1
ATOM 753 C CA . PRO A 1 102 ? -5.22089 -24.14392 33.33334 1.000 28.15915 102 PRO A CA 1
ATOM 754 C C . PRO A 1 102 ? -6.31657 -23.13619 32.96599 1.000 25.77037 102 PRO A C 1
ATOM 755 O O . PRO A 1 102 ? -6.04735 -21.97039 32.66078 1.000 28.63212 102 PRO A O 1
ATOM 759 N N . GLY A 1 103 ? -7.55780 -23.57169 33.04398 1.000 27.12587 103 GLY A N 1
ATOM 760 C CA . GLY A 1 103 ? -8.67618 -22.65333 32.90981 1.000 29.57006 103 GLY A CA 1
ATOM 761 C C . GLY A 1 103 ? -9.70589 -23.28796 32.01537 1.000 28.11356 103 GLY A C 1
ATOM 762 O O . GLY A 1 103 ? -9.38602 -24.12930 31.16726 1.000 26.00403 103 GLY A O 1
ATOM 763 N N . ASP A 1 104 ? -10.97564 -22.89669 32.22661 1.000 27.05566 104 ASP A N 1
ATOM 764 C CA . ASP A 1 104 ? -12.07192 -23.38169 31.40246 1.000 25.24976 104 ASP A CA 1
ATOM 765 C C . ASP A 1 104 ? -11.85954 -22.97764 29.95639 1.000 25.33390 104 ASP A C 1
ATOM 766 O O . ASP A 1 104 ? -11.53214 -21.82092 29.67253 1.000 24.75239 104 ASP A O 1
ATOM 771 N N . TYR A 1 105 ? -12.07755 -23.93458 29.04584 1.000 25.23734 105 TYR A N 1
ATOM 772 C CA . TYR A 1 105 ? -12.06404 -23.73041 27.59187 1.000 19.91146 105 TYR A CA 1
ATOM 773 C C . TYR A 1 105 ? -10.67091 -23.49779 27.03546 1.000 22.71047 105 TYR A C 1
ATOM 774 O O . TYR A 1 105 ? -10.54209 -23.06514 25.89086 1.000 20.63121 105 TYR A O 1
ATOM 783 N N . GLN A 1 106 ? -9.62247 -23.75985 27.81367 1.000 21.17935 106 GLN A N 1
ATOM 784 C CA . GLN A 1 106 ? -8.24874 -23.55151 27.36910 1.000 22.63205 106 GLN A CA 1
ATOM 785 C C . GLN A 1 106 ? -7.52296 -24.88139 27.25551 1.000 20.82072 106 GLN A C 1
ATOM 786 O O . GLN A 1 106 ? -7.93303 -25.88940 27.84705 1.000 21.51712 106 GLN A O 1
ATOM 792 N N . GLY A 1 107 ? -6.44740 -24.86546 26.46901 1.000 20.29884 107 GLY A N 1
ATOM 793 C CA . GLY A 1 107 ? -5.60774 -26.02621 26.23095 1.000 19.68971 107 GLY A CA 1
ATOM 794 C C . GLY A 1 107 ? -5.85757 -26.65506 24.87241 1.000 17.82973 107 GLY A C 1
ATOM 795 O O . GLY A 1 107 ? -6.43706 -26.05464 23.96148 1.000 17.69371 107 GLY A O 1
ATOM 796 N N . TYR A 1 108 ? -5.42093 -27.90274 24.74915 1.000 18.54318 108 TYR A N 1
ATOM 797 C CA . TYR A 1 108 ? -5.60217 -28.66449 23.51756 1.000 18.31964 108 TYR A CA 1
ATOM 798 C C . TYR A 1 108 ? -6.97629 -29.33089 23.49308 1.000 19.17571 108 TYR A C 1
ATOM 799 O O . TYR A 1 108 ? -7.47447 -29.78554 24.53129 1.000 17.98813 108 TYR A O 1
ATOM 808 N N . PHE A 1 109 ? -7.61674 -29.34374 22.31090 1.000 16.75194 109 PHE A N 1
ATOM 809 C CA . PHE A 1 109 ? -8.91014 -30.00637 22.12839 1.000 14.96004 109 PHE A CA 1
ATOM 810 C C . PHE A 1 109 ? -8.90269 -30.80657 20.84393 1.000 19.44102 109 PHE A C 1
ATOM 811 O O . PHE A 1 109 ? -8.65613 -30.25779 19.76131 1.000 16.59650 109 PHE A O 1
ATOM 819 N N . ASP A 1 110 ? -9.15720 -32.10808 20.97024 1.000 17.72159 110 ASP A N 1
ATOM 820 C CA . ASP A 1 110 ? -9.33144 -33.00345 19.83276 1.000 15.78371 110 ASP A CA 1
ATOM 821 C C . ASP A 1 110 ? -10.83792 -33.08970 19.62847 1.000 19.78691 110 ASP A C 1
ATOM 822 O O . ASP A 1 110 ? -11.52589 -33.81466 20.35192 1.000 20.35601 110 ASP A O 1
ATOM 827 N N . ARG A 1 111 ? -11.34768 -32.36205 18.64255 1.000 17.40648 111 ARG A N 1
ATOM 828 C CA . ARG A 1 111 ? -12.78702 -32.32779 18.41353 1.000 15.41408 111 ARG A CA 1
ATOM 829 C C . ARG A 1 111 ? -13.21332 -33.60397 17.68897 1.000 17.57951 111 ARG A C 1
ATOM 830 O O . ARG A 1 111 ? -12.73931 -33.91193 16.58394 1.000 18.59431 111 ARG A O 1
ATOM 838 N N . GLU A 1 112 ? -14.10951 -34.35726 18.30723 1.000 19.26006 112 GLU A N 1
ATOM 839 C CA . GLU A 1 112 ? -14.48798 -35.64568 17.74699 1.000 19.87897 112 GLU A CA 1
ATOM 840 C C . GLU A 1 112 ? -15.11915 -35.50391 16.36209 1.000 17.98736 112 GLU A C 1
ATOM 841 O O . GLU A 1 112 ? -14.76310 -36.22899 15.43118 1.000 22.59577 112 GLU A O 1
ATOM 847 N N . HIS A 1 113 ? -16.06708 -34.58325 16.19279 1.000 17.57460 113 HIS A N 1
ATOM 848 C CA . HIS A 1 113 ? -16.87104 -34.57660 14.98062 1.000 16.10890 113 HIS A CA 1
ATOM 849 C C . HIS A 1 113 ? -16.47196 -33.48600 14.01561 1.000 16.28177 113 HIS A C 1
ATOM 850 O O . HIS A 1 113 ? -17.19643 -33.24975 13.04730 1.000 15.73494 113 HIS A O 1
ATOM 857 N N . ASP A 1 114 ? -15.28875 -32.88394 14.20421 1.000 15.33998 114 ASP A N 1
ATOM 858 C CA . ASP A 1 114 ? -14.83800 -31.81089 13.33914 1.000 15.09065 114 ASP A CA 1
ATOM 859 C C . ASP A 1 114 ? -13.44318 -32.14974 12.85194 1.000 15.43793 114 ASP A C 1
ATOM 860 O O . ASP A 1 114 ? -12.70610 -32.87672 13.52598 1.000 16.79658 114 ASP A O 1
ATOM 865 N N . GLN A 1 115 ? -13.06654 -31.60169 11.69091 1.000 12.71617 115 GLN A N 1
ATOM 866 C CA . GLN A 1 115 ? -11.67401 -31.72449 11.26741 1.000 15.35549 115 GLN A CA 1
ATOM 867 C C . GLN A 1 115 ? -10.72584 -31.01075 12.21666 1.000 15.72800 115 GLN A C 1
ATOM 868 O O . GLN A 1 115 ? -9.60726 -31.49373 12.44309 1.000 15.00005 115 GLN A O 1
ATOM 874 N N . TRP A 1 116 ? -11.10572 -29.84247 12.73580 1.000 13.46720 116 TRP A N 1
ATOM 875 C CA . TRP A 1 116 ? -10.11191 -29.07079 13.46781 1.000 16.72663 116 TRP A CA 1
ATOM 876 C C . TRP A 1 116 ? -9.77569 -29.71591 14.80195 1.000 16.19747 116 TRP A C 1
ATOM 877 O O . TRP A 1 116 ? -10.59533 -30.40175 15.41144 1.000 14.29491 116 TRP A O 1
ATOM 888 N N . GLU A 1 117 ? -8.49537 -29.58353 15.17307 1.000 14.31017 117 GLU A N 1
ATOM 889 C CA . GLU A 1 117 ? -8.05227 -29.69869 16.54525 1.000 17.39522 117 GLU A CA 1
ATOM 890 C C . GLU A 1 117 ? -7.51554 -28.33152 16.94588 1.000 15.97392 117 GLU A C 1
ATOM 891 O O . GLU A 1 117 ? -6.96842 -27.59444 16.11043 1.000 16.55590 117 GLU A O 1
ATOM 897 N N . ASN A 1 118 ? -7.69406 -27.96177 18.22012 1.000 17.00173 118 ASN A N 1
ATOM 898 C CA . ASN A 1 118 ? -7.42232 -26.59085 18.64610 1.000 19.33381 118 ASN A CA 1
ATOM 899 C C . ASN A 1 118 ? -6.38292 -26.54245 19.74034 1.000 18.39680 118 ASN A C 1
ATOM 900 O O . ASN A 1 118 ? -6.27363 -27.46764 20.55370 1.000 18.76764 118 ASN A O 1
ATOM 905 N N . PHE A 1 119 ? -5.65814 -25.42542 19.79639 1.000 15.71974 119 PHE A N 1
ATOM 906 C CA . PHE A 1 119 ? -4.91196 -25.11044 20.99668 1.000 16.52487 119 PHE A CA 1
ATOM 907 C C . PHE A 1 119 ? -5.28546 -23.69267 21.38295 1.000 17.55198 119 PHE A C 1
ATOM 908 O O . PHE A 1 119 ? -5.02226 -22.75326 20.61405 1.000 17.11382 119 PHE A O 1
ATOM 916 N N . TYR A 1 120 ? -5.92222 -23.54344 22.55445 1.000 16.92942 120 TYR A N 1
ATOM 917 C CA . TYR A 1 120 ? -6.51381 -22.28655 23.00466 1.000 16.05838 120 TYR A CA 1
ATOM 918 C C . TYR A 1 120 ? -5.75657 -21.77784 24.21911 1.000 19.33346 120 TYR A C 1
ATOM 919 O O . TYR A 1 120 ? -5.59416 -22.51808 25.19010 1.000 19.86000 120 TYR A O 1
ATOM 928 N N . VAL A 1 121 ? -5.29125 -20.52648 24.17722 1.000 15.39187 121 VAL A N 1
ATOM 929 C CA . VAL A 1 121 ? -4.51310 -19.99156 25.30361 1.000 19.57686 121 VAL A CA 1
ATOM 930 C C . VAL A 1 121 ? -4.97631 -18.57729 25.59726 1.000 16.86979 121 VAL A C 1
ATOM 931 O O . VAL A 1 121 ? -4.77532 -17.67339 24.77626 1.000 16.06954 121 VAL A O 1
ATOM 935 N N . GLU A 1 122 ? -5.54453 -18.36896 26.78949 1.000 17.08190 122 GLU A N 1
ATOM 936 C CA . GLU A 1 122 ? -5.88717 -17.02186 27.22626 1.000 18.51566 122 GLU A CA 1
ATOM 937 C C . GLU A 1 122 ? -4.63457 -16.27898 27.68129 1.000 22.45245 122 GLU A C 1
ATOM 938 O O . GLU A 1 122 ? -3.66086 -16.87623 28.14470 1.000 19.83725 122 GLU A O 1
ATOM 944 N N . ARG A 1 123 ? -4.67987 -14.95428 27.54060 1.000 17.31067 123 ARG A N 1
ATOM 945 C CA . ARG A 1 123 ? -3.51617 -14.08692 27.72706 1.000 20.04268 123 ARG A CA 1
ATOM 946 C C . ARG A 1 123 ? -2.78772 -14.33436 29.05069 1.000 19.97627 123 ARG A C 1
ATOM 947 O O . ARG A 1 123 ? -1.55792 -14.28757 29.09698 1.000 18.99314 123 ARG A O 1
ATOM 955 N N . ASP A 1 124 ? -3.51003 -14.60163 30.13903 1.000 19.71162 124 ASP A N 1
ATOM 956 C CA . ASP A 1 124 ? -2.81436 -14.83651 31.41234 1.000 22.88361 124 ASP A CA 1
ATOM 957 C C . ASP A 1 124 ? -1.89809 -16.05358 31.35437 1.000 22.57056 124 ASP A C 1
ATOM 958 O O . ASP A 1 124 ? -0.99319 -16.16493 32.19201 1.000 22.22312 124 ASP A O 1
ATOM 963 N N . ASN A 1 125 ? -2.14149 -16.97574 30.41996 1.000 18.74263 125 ASN A N 1
ATOM 964 C CA . ASN A 1 125 ? -1.33783 -18.17415 30.22262 1.000 19.63126 125 ASN A CA 1
ATOM 965 C C . ASN A 1 125 ? -0.40141 -18.08653 29.01781 1.000 18.79912 125 ASN A C 1
ATOM 966 O O . ASN A 1 125 ? 0.12359 -19.11652 28.59162 1.000 20.95158 125 ASN A O 1
ATOM 971 N N . TRP A 1 126 ? -0.15000 -16.89454 28.46899 1.000 19.62636 126 TRP A N 1
ATOM 972 C CA . TRP A 1 126 ? 0.65565 -16.86426 27.25249 1.000 19.65389 126 TRP A CA 1
ATOM 973 C C . TRP A 1 126 ? 2.10924 -17.26686 27.50088 1.000 19.02831 126 TRP A C 1
ATOM 974 O O . TRP A 1 126 ? 2.83035 -17.46541 26.52334 1.000 20.03230 126 TRP A O 1
ATOM 985 N N . ASP A 1 127 ? 2.55130 -17.41000 28.76402 1.000 20.28505 127 ASP A N 1
ATOM 986 C CA . ASP A 1 127 ? 3.93476 -17.87798 28.96505 1.000 26.00157 127 ASP A CA 1
ATOM 987 C C . ASP A 1 127 ? 4.15071 -19.31031 28.49947 1.000 23.80426 127 ASP A C 1
ATOM 988 O O . ASP A 1 127 ? 5.30000 -19.71256 28.30607 1.000 19.97104 127 ASP A O 1
ATOM 993 N N . VAL A 1 128 ? 3.08294 -20.08440 28.27778 1.000 20.66384 128 VAL A N 1
ATOM 994 C CA . VAL A 1 128 ? 3.23443 -21.42151 27.73141 1.000 19.56823 128 VAL A CA 1
ATOM 995 C C . VAL A 1 128 ? 3.60811 -21.40662 26.25488 1.000 18.60672 128 VAL A C 1
ATOM 996 O O . VAL A 1 128 ? 3.97806 -22.45680 25.71309 1.000 20.95460 128 VAL A O 1
ATOM 1000 N N . LEU A 1 129 ? 3.48539 -20.24510 25.58305 1.000 18.00779 129 LEU A N 1
ATOM 1001 C CA . LEU A 1 129 ? 3.81685 -20.08066 24.16710 1.000 19.08589 129 LEU A CA 1
ATOM 1002 C C . LEU A 1 129 ? 5.22462 -19.52578 24.00060 1.000 16.76530 129 LEU A C 1
ATOM 1003 O O . LEU A 1 129 ? 5.73590 -18.84373 24.89089 1.000 19.76221 129 LEU A O 1
ATOM 1008 N N . PRO A 1 130 ? 5.86704 -19.77439 22.85115 1.000 18.44594 130 PRO A N 1
ATOM 1009 C CA . PRO A 1 130 ? 7.07740 -19.01848 22.49933 1.000 18.69233 130 PRO A CA 1
ATOM 1010 C C . PRO A 1 130 ? 6.78004 -17.53345 22.58063 1.000 20.39154 130 PRO A C 1
ATOM 1011 O O . PRO A 1 130 ? 5.70914 -17.08020 22.16876 1.000 17.51196 130 PRO A O 1
ATOM 1015 N N . SER A 1 131 ? 7.71365 -16.76426 23.14219 1.000 18.77232 131 SER A N 1
ATOM 1016 C CA . SER A 1 131 ? 7.40669 -15.35774 23.36397 1.000 21.46771 131 SER A CA 1
ATOM 1017 C C . SER A 1 131 ? 7.04168 -14.63344 22.05603 1.000 21.68032 131 SER A C 1
ATOM 1018 O O . SER A 1 131 ? 6.14615 -13.77488 22.05308 1.000 18.29451 131 SER A O 1
ATOM 1021 N N . GLU A 1 132 ? 7.70700 -14.97755 20.93761 1.000 16.75239 132 GLU A N 1
ATOM 1022 C CA . GLU A 1 132 ? 7.39915 -14.34525 19.66007 1.000 17.44430 132 GLU A CA 1
ATOM 1023 C C . GLU A 1 132 ? 5.99270 -14.71333 19.16611 1.000 18.84720 132 GLU A C 1
ATOM 1024 O O . GLU A 1 132 ? 5.41636 -13.95598 18.38674 1.000 17.09873 132 GLU A O 1
ATOM 1030 N N . VAL A 1 133 ? 5.47227 -15.88339 19.55544 1.000 16.17559 133 VAL A N 1
ATOM 1031 C CA . VAL A 1 133 ? 4.10782 -16.24905 19.19411 1.000 15.78826 133 VAL A CA 1
ATOM 1032 C C . VAL A 1 133 ? 3.12345 -15.45634 20.05280 1.000 18.04138 133 VAL A C 1
ATOM 1033 O O . VAL A 1 133 ? 2.09613 -14.93614 19.55967 1.000 17.40002 133 VAL A O 1
ATOM 1037 N N . ALA A 1 134 ? 3.40864 -15.37233 21.36166 1.000 17.79496 134 ALA A N 1
ATOM 1038 C CA . ALA A 1 134 ? 2.56746 -14.56244 22.24227 1.000 18.03782 134 ALA A CA 1
ATOM 1039 C C . ALA A 1 134 ? 2.51718 -13.12416 21.75109 1.000 19.73278 134 ALA A C 1
ATOM 1040 O O . ALA A 1 134 ? 1.46927 -12.46119 21.85362 1.000 18.90835 134 ALA A O 1
ATOM 1042 N N . ARG A 1 135 ? 3.62638 -12.63611 21.18192 1.000 16.94165 135 ARG A N 1
ATOM 1043 C CA . ARG A 1 135 ? 3.66231 -11.26066 20.68977 1.000 18.98642 135 ARG A CA 1
ATOM 1044 C C . ARG A 1 135 ? 2.67220 -11.05864 19.53163 1.000 19.46913 135 ARG A C 1
ATOM 1045 O O . ARG A 1 135 ? 2.08540 -9.97064 19.38787 1.000 18.06018 135 ARG A O 1
ATOM 1053 N N . VAL A 1 136 ? 2.46047 -12.08548 18.70810 1.000 18.44649 136 VAL A N 1
ATOM 1054 C CA . VAL A 1 136 ? 1.43531 -11.96280 17.66726 1.000 15.98566 136 VAL A CA 1
ATOM 1055 C C . VAL A 1 136 ? 0.05961 -11.87036 18.31002 1.000 16.27938 136 VAL A C 1
ATOM 1056 O O . VAL A 1 136 ? -0.78208 -11.05787 17.88957 1.000 18.81175 136 VAL A O 1
ATOM 1060 N N . GLY A 1 137 ? -0.18998 -12.68820 19.34117 1.000 16.02930 137 GLY A N 1
ATOM 1061 C CA . GLY A 1 137 ? -1.49734 -12.63151 19.98562 1.000 17.34567 137 GLY A CA 1
ATOM 1062 C C . GLY A 1 137 ? -1.72844 -11.27522 20.61469 1.000 20.05906 137 GLY A C 1
ATOM 1063 O O . GLY A 1 137 ? -2.84602 -10.76780 20.60901 1.000 16.26126 137 GLY A O 1
ATOM 1064 N N . ARG A 1 138 ? -0.65641 -10.65787 21.13855 1.000 16.05987 138 ARG A N 1
ATOM 1065 C CA . ARG A 1 138 ? -0.78784 -9.34717 21.77043 1.000 18.33593 138 ARG A CA 1
ATOM 1066 C C . ARG A 1 138 ? -1.22992 -8.29564 20.76561 1.000 18.41292 138 ARG A C 1
ATOM 1067 O O . ARG A 1 138 ? -2.12421 -7.47728 21.05763 1.000 18.06804 138 ARG A O 1
ATOM 1075 N N . GLY A 1 139 ? -0.64049 -8.32916 19.56621 1.000 17.95346 139 GLY A N 1
ATOM 1076 C CA . GLY A 1 139 ? -1.00681 -7.39119 18.52016 1.000 17.17939 139 GLY A CA 1
ATOM 1077 C C . GLY A 1 139 ? -2.42215 -7.61468 18.01420 1.000 19.03344 139 GLY A C 1
ATOM 1078 O O . GLY A 1 139 ? -3.14831 -6.65283 17.74239 1.000 17.39271 139 GLY A O 1
ATOM 1079 N N . MET A 1 140 ? -2.82724 -8.88435 17.85314 1.000 15.32059 140 MET A N 1
ATOM 1080 C CA . MET A 1 140 ? -4.18744 -9.15131 17.38953 1.000 16.46179 140 MET A CA 1
ATOM 1081 C C . MET A 1 140 ? -5.23215 -8.78245 18.44327 1.000 17.04910 140 MET A C 1
ATOM 1082 O O . MET A 1 140 ? -6.28660 -8.20059 18.12129 1.000 17.52730 140 MET A O 1
ATOM 1087 N N . ALA A 1 141 ? -4.99647 -9.18254 19.69626 1.000 17.60684 141 ALA A N 1
ATOM 1088 C CA . ALA A 1 141 ? -5.95103 -8.87458 20.75030 1.000 18.98172 141 ALA A CA 1
ATOM 1089 C C . ALA A 1 141 ? -6.08496 -7.35659 20.93789 1.000 19.54529 141 ALA A C 1
ATOM 1090 O O . ALA A 1 141 ? -7.21016 -6.83705 21.07066 1.000 16.45985 141 ALA A O 1
ATOM 1092 N N . GLY A 1 142 ? -4.94926 -6.63762 20.95649 1.000 17.14644 142 GLY A N 1
ATOM 1093 C CA . GLY A 1 142 ? -4.98032 -5.17913 21.07152 1.000 16.08276 142 GLY A CA 1
ATOM 1094 C C . GLY A 1 142 ? -5.76303 -4.50540 19.96021 1.000 20.07081 142 GLY A C 1
ATOM 1095 O O . GLY A 1 142 ? -6.55009 -3.57404 20.20374 1.000 18.63038 142 GLY A O 1
ATOM 1096 N N . LEU A 1 143 ? -5.54443 -4.95077 18.72401 1.000 17.09445 143 LEU A N 1
ATOM 1097 C CA . LEU A 1 143 ? -6.39200 -4.55548 17.60052 1.000 20.92073 143 LEU A CA 1
ATOM 1098 C C . LEU A 1 143 ? -7.87077 -4.81582 17.89298 1.000 16.53321 143 LEU A C 1
ATOM 1099 O O . LEU A 1 143 ? -8.73397 -3.95708 17.64283 1.000 17.33645 143 LEU A O 1
ATOM 1104 N N . GLY A 1 144 ? -8.182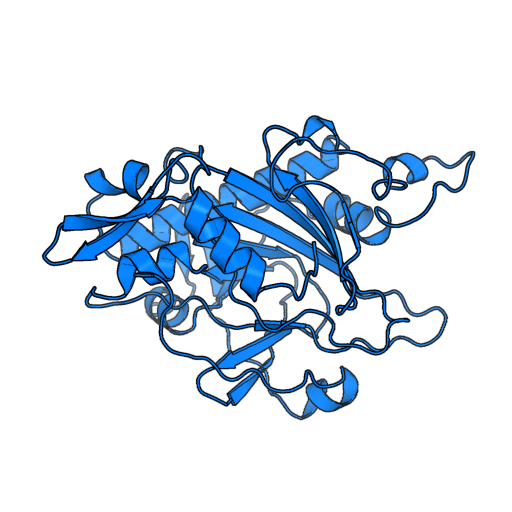00 -6.02674 18.37640 1.000 16.70279 144 GLY A N 1
ATOM 1105 C CA . GLY A 1 144 ? -9.56767 -6.39803 18.66157 1.000 17.34931 144 GLY A CA 1
ATOM 1106 C C . GLY A 1 144 ? -10.23079 -5.50212 19.68675 1.000 18.30432 144 GLY A C 1
ATOM 1107 O O . GLY A 1 144 ? -11.41801 -5.17475 19.56934 1.000 19.02793 144 GLY A O 1
ATOM 1108 N N . VAL A 1 145 ? -9.47250 -5.08547 20.69898 1.000 18.19815 145 VAL A N 1
ATOM 1109 C CA . VAL A 1 145 ? -10.01046 -4.14598 21.68955 1.000 19.92957 145 VAL A CA 1
ATOM 1110 C C . VAL A 1 145 ? -10.27004 -2.77946 21.05614 1.000 19.26553 145 VAL A C 1
ATOM 1111 O O . VAL A 1 145 ? -11.30363 -2.14182 21.32276 1.000 18.08592 145 VAL A O 1
ATOM 1115 N N . THR A 1 146 ? -9.33363 -2.29331 20.22912 1.000 16.46705 146 THR A N 1
ATOM 1116 C CA . THR A 1 146 ? -9.53581 -1.03400 19.52161 1.000 18.62756 146 THR A CA 1
ATOM 1117 C C . THR A 1 146 ? -10.77929 -1.11544 18.64688 1.000 21.21687 146 THR A C 1
ATOM 1118 O O . THR A 1 146 ? -11.57346 -0.18046 18.59980 1.000 19.32691 146 THR A O 1
ATOM 1122 N N . ILE A 1 147 ? -10.94411 -2.22104 17.92101 1.000 17.05174 147 ILE A N 1
ATOM 1123 C CA . ILE A 1 147 ? -12.15031 -2.40276 17.11036 1.000 16.85285 147 ILE A CA 1
ATOM 1124 C C . ILE A 1 147 ? -13.39328 -2.37321 17.99302 1.000 14.11289 147 ILE A C 1
ATOM 1125 O O . ILE A 1 147 ? -14.39096 -1.71962 17.65514 1.000 16.67041 147 ILE A O 1
ATOM 1130 N N . LEU A 1 148 ? -13.36036 -3.08034 19.12758 1.000 16.28882 148 LEU A N 1
ATOM 1131 C CA . LEU A 1 148 ? -14.52842 -3.11996 19.99526 1.000 16.33228 148 LEU A CA 1
ATOM 1132 C C . LEU A 1 148 ? -14.88744 -1.71565 20.45926 1.000 19.65764 148 LEU A C 1
ATOM 1133 O O . LEU A 1 148 ? -16.06304 -1.31038 20.39251 1.000 15.99736 148 LEU A O 1
ATOM 1138 N N . ARG A 1 149 ? -13.88068 -0.94818 20.90452 1.000 18.34443 149 ARG A N 1
ATOM 1139 C CA . ARG A 1 149 ? -14.11735 0.45523 21.25258 1.000 17.91754 149 ARG A CA 1
ATOM 1140 C C . ARG A 1 149 ? -14.73049 1.22298 20.09241 1.000 20.25567 149 ARG A C 1
ATOM 1141 O O . ARG A 1 149 ? -15.66716 2.01955 20.28637 1.000 20.28542 149 ARG A O 1
ATOM 1149 N N . GLY A 1 150 ? -14.20005 1.01141 18.88273 1.000 18.10493 150 GLY A N 1
ATOM 1150 C CA . GLY A 1 150 ? -14.72091 1.71575 17.72662 1.000 20.42936 150 GLY A CA 1
ATOM 1151 C C . GLY A 1 150 ? -16.16168 1.35696 17.42063 1.000 16.32266 150 GLY A C 1
ATOM 1152 O O . GLY A 1 150 ? -16.95250 2.23107 17.05822 1.000 18.84650 150 GLY A O 1
ATOM 1153 N N . VAL A 1 151 ? -16.53045 0.07823 17.58779 1.000 17.91829 151 VAL A N 1
ATOM 1154 C CA . VAL A 1 151 ? -17.91690 -0.35767 17.37065 1.000 19.08485 151 VAL A CA 1
ATOM 1155 C C . VAL A 1 151 ? -18.85464 0.32101 18.36093 1.000 17.44355 151 VAL A C 1
ATOM 1156 O O . VAL A 1 151 ? -19.91079 0.84041 17.98632 1.000 19.06941 151 VAL A O 1
ATOM 1160 N N . LEU A 1 152 ? -18.51784 0.25241 19.65051 1.000 16.00887 152 LEU A N 1
ATOM 1161 C CA . LEU A 1 152 ? -19.43178 0.77877 20.65131 1.000 18.38857 152 LEU A CA 1
ATOM 1162 C C . LEU A 1 152 ? -19.59888 2.28468 20.50780 1.000 18.28568 152 LEU A C 1
ATOM 1163 O O . LEU A 1 152 ? -20.69613 2.81335 20.72654 1.000 18.35042 152 LEU A O 1
ATOM 1168 N N . GLU A 1 153 ? -18.50888 2.99060 20.17750 1.000 16.82934 153 GLU A N 1
ATOM 1169 C CA . GLU A 1 153 ? -18.59575 4.41447 19.85526 1.000 18.77320 153 GLU A CA 1
ATOM 1170 C C . GLU A 1 153 ? -19.47355 4.65470 18.63585 1.000 21.51071 153 GLU A C 1
ATOM 1171 O O . GLU A 1 153 ? -20.29602 5.58286 18.62145 1.000 19.31593 153 GLU A O 1
ATOM 1177 N N . HIS A 1 154 ? -19.31444 3.84286 17.59145 1.000 18.79717 154 HIS A N 1
ATOM 1178 C CA . HIS A 1 154 ? -20.12486 4.03714 16.38362 1.000 19.46538 154 HIS A CA 1
ATOM 1179 C C . HIS A 1 154 ? -21.60911 3.83271 16.67522 1.000 21.27519 154 HIS A C 1
ATOM 1180 O O . HIS A 1 154 ? -22.47276 4.53315 16.12077 1.000 21.21725 154 HIS A O 1
ATOM 1187 N N . LEU A 1 155 ? -21.91906 2.89823 17.56213 1.000 19.23641 155 LEU A N 1
ATOM 1188 C CA . LEU A 1 155 ? -23.29686 2.63956 17.99671 1.000 20.17692 155 LEU A CA 1
ATOM 1189 C C . LEU A 1 155 ? -23.84100 3.73103 18.90130 1.000 21.86270 155 LEU A C 1
ATOM 1190 O O . LEU A 1 155 ? -25.02196 3.67594 19.29056 1.000 21.58086 155 LEU A O 1
ATOM 1195 N N . ARG A 1 156 ? -22.99193 4.67848 19.27882 1.000 19.69687 156 ARG A N 1
ATOM 1196 C CA . ARG A 1 156 ? -23.32327 5.71732 20.24745 1.000 22.67056 156 ARG A CA 1
ATOM 1197 C C . ARG A 1 156 ? -23.81284 5.13330 21.57188 1.000 21.68043 156 ARG A C 1
ATOM 1198 O O . ARG A 1 156 ? -24.68573 5.72000 22.21645 1.000 24.01350 156 ARG A O 1
ATOM 1206 N N . LEU A 1 157 ? -23.27984 3.96132 22.01117 1.000 16.52533 157 LEU A N 1
ATOM 1207 C CA . LEU A 1 157 ? -23.61215 3.46361 23.36228 1.000 19.26722 157 LEU A CA 1
ATOM 1208 C C . LEU A 1 157 ? -22.84891 4.27109 24.40204 1.000 21.17632 157 LEU A C 1
ATOM 1209 O O . LEU A 1 157 ? -21.61728 4.39818 24.29986 1.000 18.01242 157 LEU A O 1
ATOM 1214 N N . PRO A 1 158 ? -23.52097 4.81419 25.41420 1.000 17.24549 158 PRO A N 1
ATOM 1215 C CA . PRO A 1 158 ? -22.80824 5.65461 26.39671 1.000 20.32226 158 PRO A CA 1
ATOM 1216 C C . PRO A 1 158 ? -21.62648 4.92770 27.02928 1.000 18.17589 158 PRO A C 1
ATOM 1217 O O . PRO A 1 158 ? -21.74227 3.78220 27.47684 1.000 18.54908 158 PRO A O 1
ATOM 1221 N N . ARG A 1 159 ? -20.48350 5.62812 27.08489 1.000 19.60690 159 ARG A N 1
ATOM 1222 C CA . ARG A 1 159 ? -19.24107 5.00769 27.53043 1.000 16.51855 159 ARG A CA 1
ATOM 1223 C C . ARG A 1 159 ? -19.30908 4.54592 28.97230 1.000 19.63429 159 ARG A C 1
ATOM 1224 O O . ARG A 1 159 ? -18.55762 3.64317 29.35419 1.000 20.44012 159 ARG A O 1
ATOM 1232 N N . GLU A 1 160 ? -20.20207 5.12189 29.78464 1.000 19.03950 160 GLU A N 1
ATOM 1233 C CA . GLU A 1 160 ? -20.23625 4.73587 31.19377 1.000 20.24760 160 GLU A CA 1
ATOM 1234 C C . GLU A 1 160 ? -20.58712 3.26809 31.38388 1.000 21.86282 160 GLU A C 1
ATOM 1235 O O . GLU A 1 160 ? -20.23970 2.69228 32.41766 1.000 21.27079 160 GLU A O 1
ATOM 1241 N N . HIS A 1 161 ? -21.20761 2.64107 30.38273 1.000 21.25423 161 HIS A N 1
ATOM 1242 C CA . HIS A 1 161 ? -21.61808 1.25118 30.43466 1.000 21.04384 161 HIS A CA 1
ATOM 1243 C C . HIS A 1 161 ? -20.54750 0.25936 30.01278 1.000 20.22649 161 HIS A C 1
ATOM 1244 O O . HIS A 1 161 ? -20.70974 -0.93607 30.28614 1.000 17.77275 161 HIS A O 1
ATOM 1251 N N . TRP A 1 162 ? -19.50520 0.71736 29.30057 1.000 20.26468 162 TRP A N 1
ATOM 1252 C CA . TRP A 1 162 ? -18.72718 -0.19936 28.46326 1.000 17.49864 162 TRP A CA 1
ATOM 1253 C C . TRP A 1 162 ? -17.98776 -1.22485 29.28935 1.000 20.29892 162 TRP A C 1
ATOM 1254 O O . TRP A 1 162 ? -17.98626 -2.41314 28.94850 1.000 18.73848 162 TRP A O 1
ATOM 1265 N N . ALA A 1 163 ? -17.30429 -0.77586 30.34403 1.000 15.73715 163 ALA A N 1
ATOM 1266 C CA . ALA A 1 163 ? -16.48911 -1.69287 31.12977 1.000 19.71682 163 ALA A CA 1
ATOM 1267 C C . ALA A 1 163 ? -17.34568 -2.78866 31.75641 1.000 19.63814 163 ALA A C 1
ATOM 1268 O O . ALA A 1 163 ? -16.95232 -3.97052 31.79768 1.000 19.72318 163 ALA A O 1
ATOM 1270 N N . ARG A 1 164 ? -18.54042 -2.42190 32.24513 1.000 18.63244 164 ARG A N 1
ATOM 1271 C CA . ARG A 1 164 ? -19.39512 -3.42014 32.86655 1.000 18.11718 164 ARG A CA 1
ATOM 1272 C C . ARG A 1 164 ? -19.90653 -4.40522 31.82957 1.000 16.95091 164 ARG A C 1
ATOM 1273 O O . ARG A 1 164 ? -19.81375 -5.62585 32.01695 1.000 18.05736 164 ARG A O 1
ATOM 1281 N N . VAL A 1 165 ? -20.46817 -3.88925 30.73303 1.000 16.70955 165 VAL A N 1
ATOM 1282 C CA . VAL A 1 165 ? -21.16900 -4.78492 29.83876 1.000 15.35012 165 VAL A CA 1
ATOM 1283 C C . VAL A 1 165 ? -20.20877 -5.63468 29.02824 1.000 15.66302 165 VAL A C 1
ATOM 1284 O O . VAL A 1 165 ? -20.59074 -6.74094 28.64234 1.000 17.33622 165 VAL A O 1
ATOM 1288 N N . THR A 1 166 ? -18.96339 -5.19884 28.80589 1.000 16.12465 166 THR A N 1
ATOM 1289 C CA . THR A 1 166 ? -17.99390 -6.02755 28.09245 1.000 17.48447 166 THR A CA 1
ATOM 1290 C C . THR A 1 166 ? -17.12309 -6.83601 29.03839 1.000 18.56392 166 THR A C 1
ATOM 1291 O O . THR A 1 166 ? -16.09557 -7.37436 28.60930 1.000 18.35972 166 THR A O 1
ATOM 1295 N N . GLY A 1 167 ? -17.49951 -6.93183 30.30980 1.000 17.22377 167 GLY A N 1
ATOM 1296 C CA . GLY A 1 167 ? -16.72130 -7.73645 31.24691 1.000 20.94423 167 GLY A CA 1
ATOM 1297 C C . GLY A 1 167 ? -15.25524 -7.36473 31.27447 1.000 19.45214 167 GLY A C 1
ATOM 1298 O O . GLY A 1 167 ? -14.39998 -8.25352 31.34814 1.000 20.12794 167 GLY A O 1
ATOM 1299 N N . GLY A 1 168 ? -14.94115 -6.06668 31.16383 1.000 17.63181 168 GLY A N 1
ATOM 1300 C CA . GLY A 1 168 ? -13.56738 -5.57050 31.27071 1.000 19.62127 168 GLY A CA 1
ATOM 1301 C C . GLY A 1 168 ? -12.83449 -5.36406 29.95471 1.000 18.44050 168 GLY A C 1
ATOM 1302 O O . GLY A 1 168 ? -11.75889 -4.70860 29.94229 1.000 18.99238 168 GLY A O 1
ATOM 1303 N N . LEU A 1 169 ? -13.36120 -5.90663 28.84814 1.000 18.33039 169 LEU A N 1
ATOM 1304 C CA . LEU A 1 169 ? -12.60626 -5.87717 27.58766 1.000 18.11171 169 LEU A CA 1
ATOM 1305 C C . LEU A 1 169 ? -12.23902 -4.45019 27.18389 1.000 18.61929 169 LEU A C 1
ATOM 1306 O O . LEU A 1 169 ? -11.09538 -4.18225 26.80337 1.000 18.75378 169 LEU A O 1
ATOM 1311 N N . THR A 1 170 ? -13.17716 -3.49870 27.29004 1.000 16.90808 170 THR A N 1
ATOM 1312 C CA . THR A 1 170 ? -12.81669 -2.15488 26.85098 1.000 17.80754 170 THR A CA 1
ATOM 1313 C C . THR A 1 170 ? -11.80014 -1.47460 27.75815 1.000 20.06655 170 THR A C 1
ATOM 1314 O O . THR A 1 170 ? -11.26534 -0.43914 27.35678 1.000 23.58301 170 THR A O 1
ATOM 1318 N N . GLU A 1 171 ? -11.54970 -2.02033 28.95125 1.000 19.19473 171 GLU A N 1
ATOM 1319 C CA . GLU A 1 171 ? -10.47860 -1.58194 29.82664 1.000 22.71366 171 GLU A CA 1
ATOM 1320 C C . GLU A 1 171 ? -9.24049 -2.44361 29.65051 1.000 25.86171 171 GLU A C 1
ATOM 1321 O O . GLU A 1 171 ? -8.35635 -2.42963 30.52224 1.000 22.68727 171 GLU A O 1
ATOM 1327 N N . ASP A 1 172 ? -9.18785 -3.22389 28.55949 1.000 20.77474 172 ASP A N 1
ATOM 1328 C CA . ASP A 1 172 ? -8.06986 -4.13660 28.26252 1.000 19.89736 172 ASP A CA 1
ATOM 1329 C C . ASP A 1 172 ? -7.92009 -5.18436 29.34823 1.000 22.52627 172 ASP A C 1
ATOM 1330 O O . ASP A 1 172 ? -6.80489 -5.64718 29.64251 1.000 21.87219 172 ASP A O 1
ATOM 1335 N N . ARG A 1 173 ? -9.04098 -5.58345 29.93262 1.000 18.83869 173 ARG A N 1
ATOM 1336 C CA . ARG A 1 173 ? -9.11465 -6.77927 30.76407 1.000 20.96828 173 ARG A CA 1
ATOM 1337 C C . ARG A 1 173 ? -9.97694 -7.81253 30.03490 1.000 19.23862 173 ARG A C 1
ATOM 1338 O O . ARG A 1 173 ? -9.80635 -7.97080 28.82453 1.000 18.75021 173 ARG A O 1
ATOM 1346 N N . GLY A 1 174 ? -10.90170 -8.47813 30.69991 1.000 17.27588 174 GLY A N 1
ATOM 1347 C CA . GLY A 1 174 ? -11.67036 -9.50851 30.01858 1.000 15.94389 174 GLY A CA 1
ATOM 1348 C C . GLY A 1 174 ? -10.85603 -10.77352 29.75780 1.000 21.10282 174 GLY A C 1
ATOM 1349 O O . GLY A 1 174 ? -9.76427 -11.00815 30.32018 1.000 20.60664 174 GLY A O 1
ATOM 1350 N N . HIS A 1 175 ? -11.40165 -11.59804 28.87992 1.000 18.02720 175 HIS A N 1
ATOM 1351 C CA . HIS A 1 175 ? -10.86923 -12.92024 28.57740 1.000 18.29469 175 HIS A CA 1
ATOM 1352 C C . HIS A 1 175 ? -10.38675 -12.82898 27.12279 1.000 17.86580 175 HIS A C 1
ATOM 1353 O O . HIS A 1 175 ? -11.19246 -12.77303 26.18173 1.000 19.31535 175 HIS A O 1
ATOM 1360 N N . GLN A 1 176 ? -9.06597 -12.76495 26.93274 1.000 16.36493 176 GLN A N 1
ATOM 1361 C CA . GLN A 1 176 ? -8.49750 -12.48194 25.61870 1.000 15.58575 176 GLN A CA 1
ATOM 1362 C C . GLN A 1 176 ? -7.72562 -13.72174 25.21130 1.000 18.16729 176 GLN A C 1
ATOM 1363 O O . GLN A 1 176 ? -6.68631 -14.03088 25.80632 1.000 18.34572 176 GLN A O 1
ATOM 1369 N N . MET A 1 177 ? -8.23161 -14.44531 24.21298 1.000 13.45351 177 MET A N 1
ATOM 1370 C CA . MET A 1 177 ? -7.73851 -15.79889 23.98043 1.000 19.00928 177 MET A CA 1
ATOM 1371 C C . MET A 1 177 ? -7.17085 -15.96545 22.57575 1.000 17.51419 177 MET A C 1
ATOM 1372 O O . MET A 1 177 ? -7.83565 -15.66826 21.58896 1.000 16.71062 177 MET A O 1
ATOM 1377 N N . LEU A 1 178 ? -5.91399 -16.39194 22.49355 1.000 15.48144 178 LEU A N 1
ATOM 1378 C CA . LEU A 1 178 ? -5.30959 -16.75915 21.22237 1.000 13.31310 178 LEU A CA 1
ATOM 1379 C C . LEU A 1 178 ? -5.65472 -18.21515 20.93649 1.000 16.56975 178 LEU A C 1
ATOM 1380 O O . LEU A 1 178 ? -5.55946 -19.07119 21.81798 1.000 19.50127 178 LEU A O 1
ATOM 1385 N N . ALA A 1 179 ? -6.05891 -18.50138 19.70638 1.000 13.77343 179 ALA A N 1
ATOM 1386 C CA . ALA A 1 179 ? -6.65124 -19.79079 19.40030 1.000 15.51438 179 ALA A CA 1
ATOM 1387 C C . ALA A 1 179 ? -6.07174 -20.29230 18.09512 1.000 16.14984 179 ALA A C 1
ATOM 1388 O O . ALA A 1 179 ? -6.21272 -19.61037 17.07442 1.000 17.65717 179 ALA A O 1
ATOM 1390 N N . PHE A 1 180 ? -5.43409 -21.47157 18.11330 1.000 14.10976 180 PHE A N 1
ATOM 1391 C CA . PHE A 1 180 ? -4.82468 -22.04853 16.91891 1.000 12.77933 180 PHE A CA 1
ATOM 1392 C C . PHE A 1 180 ? -5.67196 -23.20451 16.40838 1.000 12.20473 180 PHE A C 1
ATOM 1393 O O . PHE A 1 180 ? -6.08804 -24.07037 17.18399 1.000 16.38108 180 PHE A O 1
ATOM 1401 N N . ASN A 1 181 ? -5.90918 -23.23200 15.09943 1.000 11.33530 181 ASN A N 1
ATOM 1402 C CA . ASN A 1 181 ? -6.74364 -24.27174 14.48585 1.000 13.45517 181 ASN A CA 1
ATOM 1403 C C . ASN A 1 181 ? -5.94074 -25.04171 13.45674 1.000 14.60390 181 ASN A C 1
ATOM 1404 O O . ASN A 1 181 ? -5.35756 -24.43484 12.55327 1.000 15.40034 181 ASN A O 1
ATOM 1409 N N . HIS A 1 182 ? -5.92646 -26.36777 13.56719 1.000 13.42354 182 HIS A N 1
ATOM 1410 C CA . HIS A 1 182 ? -5.39554 -27.21819 12.51454 1.000 12.66525 182 HIS A CA 1
ATOM 1411 C C . HIS A 1 182 ? -6.50959 -28.09872 11.98355 1.000 13.38800 182 HIS A C 1
ATOM 1412 O O . HIS A 1 182 ? -7.03946 -28.93131 12.71745 1.000 12.39527 182 HIS A O 1
ATOM 1419 N N . PHE A 1 183 ? -6.83747 -27.94895 10.69818 1.000 10.96271 183 PHE A N 1
ATOM 1420 C CA . PHE A 1 183 ? -7.91645 -28.72169 10.10668 1.000 13.13538 183 PHE A CA 1
ATOM 1421 C C . PHE A 1 183 ? -7.32916 -30.03686 9.62313 1.000 17.13554 183 PHE A C 1
ATOM 1422 O O . PHE A 1 183 ? -6.52363 -30.06487 8.67925 1.000 16.13295 183 PHE A O 1
ATOM 1430 N N . ARG A 1 184 ? -7.69993 -31.13267 10.29094 1.000 12.85631 184 ARG A N 1
ATOM 1431 C CA . ARG A 1 184 ?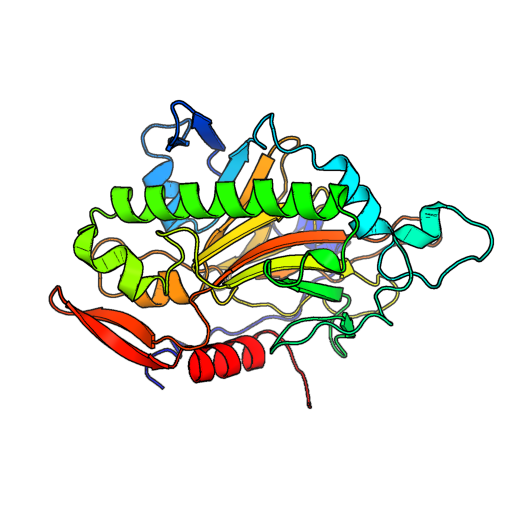 -7.13204 -32.42471 9.89648 1.000 19.07886 184 ARG A CA 1
ATOM 1432 C C . ARG A 1 184 ? -7.85173 -32.88414 8.63677 1.000 20.42253 184 ARG A C 1
ATOM 1433 O O . ARG A 1 184 ? -9.00074 -33.34554 8.67745 1.000 18.97989 184 ARG A O 1
ATOM 1441 N N . SER A 1 185 ? -7.17861 -32.70971 7.48915 1.000 20.87889 185 SER A N 1
ATOM 1442 C CA . SER A 1 185 ? -7.78383 -33.04520 6.20672 1.000 19.32350 185 SER A CA 1
ATOM 1443 C C . SER A 1 185 ? -8.06262 -34.53914 6.06561 1.000 19.07367 185 SER A C 1
ATOM 1444 O O . SER A 1 185 ? -8.88782 -34.91245 5.22516 1.000 20.40719 185 SER A O 1
ATOM 1447 N N . HIS A 1 186 ? -7.39526 -35.38808 6.85833 1.000 20.91017 186 HIS A N 1
ATOM 1448 C CA . HIS A 1 186 ? -7.66039 -36.82511 6.79269 1.000 18.60436 186 HIS A CA 1
ATOM 1449 C C . HIS A 1 186 ? -9.00932 -37.22027 7.38113 1.000 28.34774 186 HIS A C 1
ATOM 1450 O O . HIS A 1 186 ? -9.46249 -38.35899 7.16285 1.000 23.73438 186 HIS A O 1
ATOM 1457 N N . LYS A 1 187 ? -9.67878 -36.31835 8.09063 1.000 19.97220 187 LYS A N 1
ATOM 1458 C CA . LYS A 1 187 ? -10.99035 -36.61711 8.65791 1.000 19.93418 187 LYS A CA 1
ATOM 1459 C C . LYS A 1 187 ? -12.07591 -36.23649 7.65945 1.000 21.09303 187 LYS A C 1
ATOM 1460 O O . LYS A 1 187 ? -12.11894 -35.10072 7.18523 1.000 18.19310 187 LYS A O 1
ATOM 1466 N N . GLY A 1 188 ? -12.96234 -37.18380 7.34548 1.000 18.40760 188 GLY A N 1
ATOM 1467 C CA . GLY A 1 188 ? -13.97824 -36.95227 6.31638 1.000 17.05779 188 GLY A CA 1
ATOM 1468 C C . GLY A 1 188 ? -15.23350 -36.28464 6.84544 1.000 20.70770 188 GLY A C 1
ATOM 1469 O O . GLY A 1 188 ? -16.34381 -36.75654 6.58467 1.000 27.07934 188 GLY A O 1
ATOM 1470 N N . VAL A 1 189 ? -15.07115 -35.21898 7.62657 1.000 18.88238 189 VAL A N 1
ATOM 1471 C CA . VAL A 1 189 ? -16.17004 -34.50768 8.26136 1.000 15.29477 189 VAL A CA 1
ATOM 1472 C C . VAL A 1 189 ? -16.02525 -33.02419 7.95058 1.000 16.02078 189 VAL A C 1
ATOM 1473 O O . VAL A 1 189 ? -15.01828 -32.57003 7.39745 1.000 15.57265 189 VAL A O 1
ATOM 1477 N N . ARG A 1 190 ? -17.04059 -32.26763 8.37687 1.000 16.74837 190 ARG A N 1
ATOM 1478 C CA . ARG A 1 190 ? -16.97844 -30.79881 8.38572 1.000 13.69360 190 ARG A CA 1
ATOM 1479 C C . ARG A 1 190 ? -15.68094 -30.26143 8.99215 1.000 14.23062 190 ARG A C 1
ATOM 1480 O O . ARG A 1 190 ? -15.15834 -30.79137 9.97530 1.000 13.69832 190 ARG A O 1
ATOM 1488 N N . GLY A 1 191 ? -15.17951 -29.16603 8.42000 1.000 13.47363 191 GLY A N 1
ATOM 1489 C CA . GLY A 1 191 ? -13.98389 -28.52414 8.99398 1.000 12.85483 191 GLY A CA 1
ATOM 1490 C C . GLY A 1 191 ? -14.22908 -28.07621 10.42833 1.000 15.66469 191 GLY A C 1
ATOM 1491 O O . GLY A 1 191 ? -13.43589 -28.34823 11.33564 1.000 13.54634 191 GLY A O 1
ATOM 1492 N N . SER A 1 192 ? -15.33908 -27.37328 10.63890 1.000 16.10068 192 SER A N 1
ATOM 1493 C CA . SER A 1 192 ? -15.89283 -27.08609 11.95870 1.000 13.36002 192 SER A CA 1
ATOM 1494 C C . SER A 1 192 ? -17.40508 -27.26974 11.87447 1.000 15.56545 192 SER A C 1
ATOM 1495 O O . SER A 1 192 ? -17.98483 -27.29678 10.78696 1.000 15.91633 192 SER A O 1
ATOM 1498 N N . LYS A 1 193 ? -18.05235 -27.32686 13.02577 1.000 14.07925 193 LYS A N 1
ATOM 1499 C CA . LYS A 1 193 ? -19.49971 -27.12617 13.05030 1.000 14.60222 193 LYS A CA 1
ATOM 1500 C C . LYS A 1 193 ? -19.82668 -25.69201 12.63775 1.000 14.16695 193 LYS A C 1
ATOM 1501 O O . LYS A 1 193 ? -19.02726 -24.76216 12.81860 1.000 12.20726 193 LYS A O 1
ATOM 1507 N N . PHE A 1 194 ? -21.03635 -25.48307 12.10491 1.000 14.32190 194 PHE A N 1
ATOM 1508 C CA . PHE A 1 194 ? -21.49856 -24.10767 11.98720 1.000 14.41041 194 PHE A CA 1
ATOM 1509 C C . PHE A 1 194 ? -21.69762 -23.55642 13.39427 1.000 16.72466 194 PHE A C 1
ATOM 1510 O O . PHE A 1 194 ? -22.28347 -24.22549 14.25313 1.000 18.04146 194 PHE A O 1
ATOM 1518 N N . HIS A 1 195 ? -21.19726 -22.35089 13.64526 1.000 15.14876 195 HIS A N 1
ATOM 1519 C CA . HIS A 1 195 ? -21.21694 -21.80550 15.00061 1.000 15.75181 195 HIS A CA 1
ATOM 1520 C C . HIS A 1 195 ? -21.24371 -20.28485 14.94603 1.000 16.71372 195 HIS A C 1
ATOM 1521 O O . HIS A 1 195 ? -20.89389 -19.67432 13.93628 1.000 14.86371 195 HIS A O 1
ATOM 1528 N N . ARG A 1 196 ? -21.69211 -19.67611 16.05265 1.000 14.88011 196 ARG A N 1
ATOM 1529 C CA . ARG A 1 196 ? -21.35516 -18.30020 16.35434 1.000 13.89713 196 ARG A CA 1
ATOM 1530 C C . ARG A 1 196 ? -20.21857 -18.28058 17.36112 1.000 15.38648 196 ARG A C 1
ATOM 1531 O O . ARG A 1 196 ? -20.13880 -19.14001 18.24792 1.000 17.00717 196 ARG A O 1
ATOM 1539 N N . ASP A 1 197 ? -19.32407 -17.33232 17.19628 1.000 16.70339 197 ASP A N 1
ATOM 1540 C CA . ASP A 1 197 ? -18.30133 -17.13045 18.22686 1.000 17.67611 197 ASP A CA 1
ATOM 1541 C C . ASP A 1 197 ? -19.01051 -16.52273 19.42662 1.000 17.20259 197 ASP A C 1
ATOM 1542 O O . ASP A 1 197 ? -20.01309 -15.82811 19.26860 1.000 16.44149 197 ASP A O 1
ATOM 1547 N N . SER A 1 198 ? -18.51540 -16.81867 20.63000 1.000 17.75246 198 SER A N 1
ATOM 1548 C CA . SER A 1 198 ? -19.26619 -16.52002 21.85293 1.000 17.03151 198 SER A CA 1
ATOM 1549 C C . SER A 1 198 ? -19.13839 -15.06108 22.27587 1.000 19.36863 198 SER A C 1
ATOM 1550 O O . SER A 1 198 ? -20.01568 -14.54255 22.98286 1.000 16.43949 198 SER A O 1
ATOM 1553 N N . GLY A 1 199 ? -18.06129 -14.40258 21.86386 1.000 17.98932 199 GLY A N 1
ATOM 1554 C CA . GLY A 1 199 ? -17.64976 -13.17008 22.51480 1.000 16.75264 199 GLY A CA 1
ATOM 1555 C C . GLY A 1 199 ? -18.05902 -11.88473 21.83361 1.000 14.64341 199 GLY A C 1
ATOM 1556 O O . GLY A 1 199 ? -19.25084 -11.68861 21.53185 1.000 15.58860 199 GLY A O 1
ATOM 1557 N N . TRP A 1 200 ? -17.09315 -10.98719 21.60671 1.000 15.08125 200 TRP A N 1
ATOM 1558 C CA . TRP A 1 200 ? -17.39201 -9.63352 21.15145 1.000 15.71084 200 TRP A CA 1
ATOM 1559 C C . TRP A 1 200 ? -16.86320 -9.39376 19.74049 1.000 15.10923 200 TRP A C 1
ATOM 1560 O O . TRP A 1 200 ? -17.65060 -9.1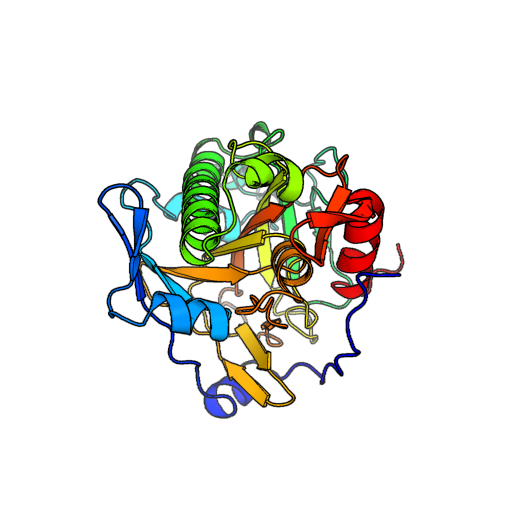7145 18.80355 1.000 17.16500 200 TRP A O 1
ATOM 1571 N N . VAL A 1 201 ? -15.55044 -9.37851 19.58135 1.000 14.86177 201 VAL A N 1
ATOM 1572 C CA . VAL A 1 201 ? -14.85520 -9.13703 18.31367 1.000 15.26086 201 VAL A CA 1
ATOM 1573 C C . VAL A 1 201 ? -13.85230 -10.26444 18.15004 1.000 13.19311 201 VAL A C 1
ATOM 1574 O O . VAL A 1 201 ? -13.06023 -10.51353 19.06295 1.000 17.99144 201 VAL A O 1
ATOM 1578 N N . THR A 1 202 ? -13.93416 -10.99304 17.03414 1.000 12.83267 202 THR A N 1
ATOM 1579 C CA . THR A 1 202 ? -12.95424 -12.02500 16.67507 1.000 17.30641 202 THR A CA 1
ATOM 1580 C C . THR A 1 202 ? -12.04734 -11.48529 15.57121 1.000 14.50939 202 THR A C 1
ATOM 1581 O O . THR A 1 202 ? -12.54053 -10.97799 14.55923 1.000 13.90691 202 THR A O 1
ATOM 1585 N N . VAL A 1 203 ? -10.72848 -11.60151 15.76048 1.000 13.50582 203 VAL A N 1
ATOM 1586 C CA . VAL A 1 203 ? -9.76009 -11.22387 14.73363 1.000 13.46446 203 VAL A CA 1
ATOM 1587 C C . VAL A 1 203 ? -9.14698 -12.49418 14.17158 1.000 13.95723 203 VAL A C 1
ATOM 1588 O O . VAL A 1 203 ? -8.54671 -13.26901 14.91379 1.000 13.68313 203 VAL A O 1
ATOM 1592 N N . LEU A 1 204 ? -9.30006 -12.72091 12.86261 1.000 11.88091 204 LEU A N 1
ATOM 1593 C CA . LEU A 1 204 ? -8.99598 -14.02912 12.27664 1.000 13.47939 204 LEU A CA 1
ATOM 1594 C C . LEU A 1 204 ? -7.87872 -13.90513 11.26122 1.000 13.27724 204 LEU A C 1
ATOM 1595 O O . LEU A 1 204 ? -8.01478 -13.17594 10.27099 1.000 15.14608 204 LEU A O 1
ATOM 1600 N N . ARG A 1 205 ? -6.77907 -14.64489 11.49796 1.000 14.20282 205 ARG A N 1
ATOM 1601 C CA . ARG A 1 205 ? -5.67296 -14.77488 10.54724 1.000 12.53361 205 ARG A CA 1
ATOM 1602 C C . ARG A 1 205 ? -5.85724 -16.08312 9.78649 1.000 15.59745 205 ARG A C 1
ATOM 1603 O O . ARG A 1 205 ? -5.71710 -17.17656 10.36289 1.000 15.74388 205 ARG A O 1
ATOM 1611 N N . SER A 1 206 ? -6.15117 -15.97015 8.49439 1.000 12.62715 206 SER A N 1
ATOM 1612 C CA . SER A 1 206 ? -6.24422 -17.11941 7.60074 1.000 13.94297 206 SER A CA 1
ATOM 1613 C C . SER A 1 206 ? -5.72772 -16.68830 6.23994 1.000 14.41929 206 SER A C 1
ATOM 1614 O O . SER A 1 206 ? -5.66929 -15.49428 5.93471 1.000 16.63728 206 SER A O 1
ATOM 1617 N N . VAL A 1 207 ? -5.29819 -17.66129 5.43490 1.000 15.63682 207 VAL A N 1
ATOM 1618 C CA . VAL A 1 207 ? -4.91092 -17.38173 4.05910 1.000 15.73145 207 VAL A CA 1
ATOM 1619 C C . VAL A 1 207 ? -5.65840 -18.22617 3.04622 1.000 16.61943 207 VAL A C 1
ATOM 1620 O O . VAL A 1 207 ? -5.59750 -17.91318 1.84980 1.000 18.47484 207 VAL A O 1
ATOM 1624 N N . ASP A 1 208 ? -6.36001 -19.27660 3.46575 1.000 14.99143 208 ASP A N 1
ATOM 1625 C CA . ASP A 1 208 ? -6.93565 -20.22783 2.52666 1.000 15.36504 208 ASP A CA 1
ATOM 1626 C C . ASP A 1 208 ? -8.44375 -20.03167 2.43531 1.000 15.53008 208 ASP A C 1
ATOM 1627 O O . ASP A 1 208 ? -9.07374 -19.59553 3.40240 1.000 16.76191 208 ASP A O 1
ATOM 1632 N N . PRO A 1 209 ? -9.06446 -20.40877 1.32073 1.000 16.53553 209 PRO A N 1
ATOM 1633 C CA . PRO A 1 209 ? -10.53625 -20.46639 1.29138 1.000 16.54085 209 PRO A CA 1
ATOM 1634 C C . PRO A 1 209 ? -11.03571 -21.54902 2.23265 1.000 17.01174 209 PRO A C 1
ATOM 1635 O O . PRO A 1 209 ? -10.28459 -22.41394 2.70858 1.000 14.04923 209 PRO A O 1
ATOM 1639 N N . GLY A 1 210 ? -12.34231 -21.48698 2.50339 1.000 16.28073 210 GLY A N 1
ATOM 1640 C CA . GLY A 1 210 ? -13.02467 -22.57418 3.19105 1.000 17.29548 210 GLY A CA 1
ATOM 1641 C C . GLY A 1 210 ? -13.96016 -22.09702 4.28401 1.000 14.35303 210 GLY A C 1
ATOM 1642 O O . GLY A 1 210 ? -14.79703 -22.86229 4.78921 1.000 14.86405 210 GLY A O 1
ATOM 1643 N N . LEU A 1 211 ? -13.87664 -20.81307 4.63358 1.000 13.12733 211 LEU A N 1
ATOM 1644 C CA . LEU A 1 211 ? -14.82496 -20.30075 5.61913 1.000 14.58424 211 LEU A CA 1
ATOM 1645 C C . LEU A 1 211 ? -16.13682 -19.95672 4.90269 1.000 12.73300 211 LEU A C 1
ATOM 1646 O O . LEU A 1 211 ? -16.10803 -19.30299 3.85955 1.000 13.50520 211 LEU A O 1
ATOM 1651 N N . LEU A 1 212 ? -17.28193 -20.40492 5.46188 1.000 10.92122 212 LEU A N 1
ATOM 1652 C CA . LEU A 1 212 ? -18.60155 -20.09016 4.91370 1.000 11.82621 212 LEU A CA 1
ATOM 1653 C C . LEU A 1 212 ? -19.40796 -19.34773 5.95769 1.000 14.36935 212 LEU A C 1
ATOM 1654 O O . LEU A 1 212 ? -19.33183 -19.65841 7.14895 1.000 14.37189 212 LEU A O 1
ATOM 1659 N N . ALA A 1 213 ? -20.21622 -18.39015 5.48564 1.000 13.83137 213 ALA A N 1
ATOM 1660 C CA . ALA A 1 213 ? -21.23711 -17.73582 6.28420 1.000 13.02182 213 ALA A CA 1
ATOM 1661 C C . ALA A 1 213 ? -22.60089 -18.30921 5.94065 1.000 12.83010 213 ALA A C 1
ATOM 1662 O O . ALA A 1 213 ? -22.90005 -18.52700 4.76238 1.000 12.84659 213 ALA A O 1
ATOM 1664 N N . LEU A 1 214 ? -23.40947 -18.58619 6.97346 1.000 13.97469 214 LEU A N 1
ATOM 1665 C CA . LEU A 1 214 ? -24.78779 -19.06941 6.82873 1.000 11.93412 214 LEU A CA 1
ATOM 1666 C C . LEU A 1 214 ? -25.71379 -17.93209 7.24154 1.000 13.94472 214 LEU A C 1
ATOM 1667 O O . LEU A 1 214 ? -25.75806 -17.57229 8.41713 1.000 17.13746 214 LEU A O 1
ATOM 1672 N N . VAL A 1 215 ? -26.42303 -17.32415 6.28587 1.000 13.99643 215 VAL A N 1
ATOM 1673 C CA . VAL A 1 215 ? -27.15931 -16.09294 6.58518 1.000 13.36088 215 VAL A CA 1
ATOM 1674 C C . VAL A 1 215 ? -28.56543 -16.29821 6.04731 1.000 16.47441 215 VAL A C 1
ATOM 1675 O O . VAL A 1 215 ? -28.78241 -16.19483 4.83713 1.000 17.94030 215 VAL A O 1
ATOM 1679 N N . ASP A 1 216 ? -29.51088 -16.59208 6.93648 1.000 18.49772 216 ASP A N 1
ATOM 1680 C CA . ASP A 1 216 ? -30.92900 -16.71847 6.57306 1.000 20.04026 216 ASP A CA 1
ATOM 1681 C C . ASP A 1 216 ? -31.10234 -17.70115 5.41438 1.000 19.35361 216 ASP A C 1
ATOM 1682 O O . ASP A 1 216 ? -31.78140 -17.43036 4.41473 1.000 18.95628 216 ASP A O 1
ATOM 1687 N N . GLY A 1 217 ? -30.47203 -18.86667 5.56823 1.000 16.99282 217 GLY A N 1
ATOM 1688 C CA . GLY A 1 217 ? -30.62130 -19.96806 4.64707 1.000 19.20706 217 GLY A CA 1
ATOM 1689 C C . GLY A 1 217 ? -29.80450 -19.86301 3.38385 1.000 20.97534 217 GLY A C 1
ATOM 1690 O O . GLY A 1 217 ? -30.03538 -20.63458 2.44589 1.000 23.56486 217 GLY A O 1
ATOM 1691 N N . ARG A 1 218 ? -28.89081 -18.90992 3.30950 1.000 15.79231 218 ARG A N 1
ATOM 1692 C CA . ARG A 1 218 ? -27.97837 -18.77091 2.18289 1.000 14.95259 218 ARG A CA 1
ATOM 1693 C C . ARG A 1 218 ? -26.57294 -19.06006 2.69641 1.000 14.45882 218 ARG A C 1
ATOM 1694 O O . ARG A 1 218 ? -26.24387 -18.66409 3.81231 1.000 15.31162 218 ARG A O 1
ATOM 1702 N N . LEU A 1 219 ? -25.76960 -19.76463 1.89427 1.000 13.83317 219 LEU A N 1
ATOM 1703 C CA . LEU A 1 219 ? -24.34816 -19.97138 2.17200 1.000 13.74378 219 LEU A CA 1
ATOM 1704 C C . LEU A 1 219 ? -23.52103 -19.10752 1.23747 1.000 13.79163 219 LEU A C 1
ATOM 1705 O O . LEU A 1 219 ? -23.68963 -19.17685 0.02436 1.000 15.07248 219 LEU A O 1
ATOM 1710 N N . TRP A 1 220 ? -22.61234 -18.31444 1.79935 1.000 13.11527 220 TRP A N 1
ATOM 1711 C CA . TRP A 1 220 ? -21.68731 -17.48700 1.03629 1.000 12.40204 220 TRP A CA 1
ATOM 1712 C C . TRP A 1 220 ? -20.28989 -17.68397 1.57889 1.000 14.61222 220 TRP A C 1
ATOM 1713 O O . TRP A 1 220 ? -20.10918 -17.87350 2.78252 1.000 14.91823 220 TRP A O 1
ATOM 1724 N N . ALA A 1 221 ? -19.29549 -17.60585 0.70107 1.000 12.95944 221 ALA A N 1
ATOM 1725 C CA . ALA A 1 221 ? -17.91710 -17.72758 1.17290 1.000 13.46911 221 ALA A CA 1
ATOM 1726 C C . ALA A 1 221 ? -17.46745 -16.44561 1.86475 1.000 14.70058 221 ALA A C 1
ATOM 1727 O O . ALA A 1 221 ? -17.89294 -15.33823 1.51858 1.000 15.94356 221 ALA A O 1
ATOM 1729 N N . VAL A 1 222 ? -16.55208 -16.60502 2.81863 1.000 15.35710 222 VAL A N 1
ATOM 1730 C CA . VAL A 1 222 ? -15.81211 -15.48694 3.41288 1.000 14.45118 222 VAL A CA 1
ATOM 1731 C C . VAL A 1 222 ? -14.35532 -15.72622 3.09745 1.000 16.60148 222 VAL A C 1
ATOM 1732 O O . VAL A 1 222 ? -13.74866 -16.65887 3.64020 1.000 15.48383 222 VAL A O 1
ATOM 1736 N N . ASP A 1 223 ? -13.81439 -14.90854 2.20383 1.000 13.65623 223 ASP A N 1
ATOM 1737 C CA . ASP A 1 223 ? -12.47629 -15.18932 1.69444 1.000 14.75496 223 ASP A CA 1
ATOM 1738 C C . ASP A 1 223 ? -11.46970 -14.24766 2.31579 1.000 15.29520 223 ASP A C 1
ATOM 1739 O O . ASP A 1 223 ? -11.73471 -13.03406 2.42328 1.000 18.01105 223 ASP A O 1
ATOM 1744 N N . PRO A 1 224 ? -10.30966 -14.73227 2.73660 1.000 13.78858 224 PRO A N 1
ATOM 1745 C CA . PRO A 1 224 ? -9.28940 -13.81118 3.25495 1.000 16.38431 224 PRO A CA 1
ATOM 1746 C C . PRO A 1 224 ? -8.73137 -12.92193 2.15298 1.000 18.44146 224 PRO A C 1
ATOM 1747 O O . PRO A 1 224 ? -8.86164 -13.16736 0.95342 1.000 17.29961 224 PRO A O 1
ATOM 1751 N N . GLU A 1 225 ? -8.04601 -11.88975 2.59325 1.000 14.67350 225 GLU A N 1
ATOM 1752 C CA . GLU A 1 225 ? -7.38881 -10.94918 1.69740 1.000 19.22895 225 GLU A CA 1
ATOM 1753 C C . GLU A 1 225 ? -5.96472 -10.75795 2.20240 1.000 17.37550 225 GLU A C 1
ATOM 1754 O O . GLU A 1 225 ? -5.76762 -10.54579 3.41262 1.000 16.93114 225 GLU A O 1
ATOM 1760 N N . PRO A 1 226 ? -4.94673 -10.87651 1.33803 1.000 16.41613 226 PRO A N 1
ATOM 1761 C CA . PRO A 1 226 ? -3.55973 -10.74395 1.80699 1.000 15.97581 226 PRO A CA 1
ATOM 1762 C C . PRO A 1 226 ? -3.37495 -9.43719 2.55871 1.000 15.03152 226 PRO A C 1
ATOM 1763 O O . PRO A 1 226 ? -3.87871 -8.38242 2.15377 1.000 17.34896 226 PRO A O 1
ATOM 1767 N N . GLY A 1 227 ? -2.65043 -9.51389 3.66309 1.000 16.44395 227 GLY A N 1
ATOM 1768 C CA . GLY A 1 227 ? -2.32526 -8.31787 4.38460 1.000 16.75662 227 GLY A CA 1
ATOM 1769 C C . GLY A 1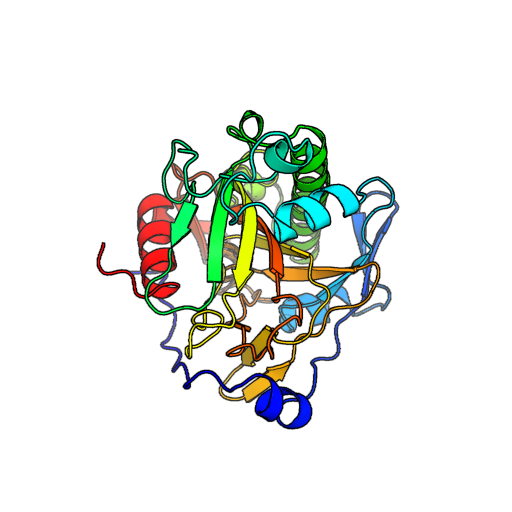 227 ? -3.44058 -7.79771 5.26024 1.000 15.58803 227 GLY A C 1
ATOM 1770 O O . GLY A 1 227 ? -3.31278 -6.69556 5.80098 1.000 14.48316 227 GLY A O 1
ATOM 1771 N N . HIS A 1 228 ? -4.52572 -8.55315 5.41748 1.000 13.20877 228 HIS A N 1
ATOM 1772 C CA . HIS A 1 228 ? -5.66206 -8.15041 6.22930 1.000 14.68653 228 HIS A CA 1
ATOM 1773 C C . HIS A 1 228 ? -6.02239 -9.30545 7.14391 1.000 13.60403 228 HIS A C 1
ATOM 1774 O O . HIS A 1 228 ? -5.73917 -10.46379 6.83300 1.000 15.81010 228 HIS A O 1
ATOM 1781 N N . PHE A 1 229 ? -6.69693 -8.99677 8.25454 1.000 12.86323 229 PHE A N 1
ATOM 1782 C CA . PHE A 1 229 ? -7.41382 -9.99616 9.03121 1.000 12.84115 229 PHE A CA 1
ATOM 1783 C C . PHE A 1 229 ? -8.88901 -9.93088 8.66325 1.000 14.27550 229 PHE A C 1
ATOM 1784 O O . PHE A 1 229 ? -9.41423 -8.86775 8.26945 1.000 15.44421 229 PHE A O 1
ATOM 1792 N N . ILE A 1 230 ? -9.57455 -11.06500 8.82511 1.000 12.40375 230 ILE A N 1
ATOM 1793 C CA . ILE A 1 230 ? -11.03609 -11.07736 8.79160 1.000 12.08680 230 ILE A CA 1
ATOM 1794 C C . ILE A 1 230 ? -11.52798 -10.74072 10.19140 1.000 12.63138 230 ILE A C 1
ATOM 1795 O O . ILE A 1 230 ? -10.93494 -11.19187 11.16943 1.000 13.74942 230 ILE A O 1
ATOM 1800 N N . VAL A 1 231 ? -12.57738 -9.91436 10.30821 1.000 12.24167 231 VAL A N 1
ATOM 1801 C CA . VAL A 1 231 ? -13.15250 -9.57214 11.61652 1.000 13.65012 231 VAL A CA 1
ATOM 1802 C C . VAL A 1 231 ? -14.62436 -9.97137 11.60864 1.000 12.42296 231 VAL A C 1
ATOM 1803 O O . VAL A 1 231 ? -15.34469 -9.67618 10.64592 1.000 13.38787 231 VAL A O 1
ATOM 1807 N N . ASN A 1 232 ? -15.06149 -10.63363 12.67667 1.000 12.16718 232 ASN A N 1
ATOM 1808 C CA . ASN A 1 232 ? -16.49399 -10.83577 12.84737 1.000 14.49680 232 ASN A CA 1
ATOM 1809 C C . ASN A 1 232 ? -16.86150 -10.56565 14.29845 1.000 17.23769 232 ASN A C 1
ATOM 1810 O O . ASN A 1 232 ? -16.01749 -10.24131 15.14523 1.000 15.62701 232 ASN A O 1
ATOM 1815 N N . PHE A 1 233 ? -18.15260 -10.68176 14.58455 1.000 13.81670 233 PHE A N 1
ATOM 1816 C CA . PHE A 1 233 ? -18.62108 -10.36548 15.91117 1.000 13.32231 233 PHE A CA 1
ATOM 1817 C C . PHE A 1 233 ? -19.14293 -11.63574 16.54835 1.000 15.43355 233 PHE A C 1
ATOM 1818 O O . PHE A 1 233 ? -19.41667 -12.62780 15.86433 1.000 17.69969 233 PHE A O 1
ATOM 1826 N N . GLY A 1 234 ? -19.29019 -11.57764 17.87317 1.000 14.00059 234 GLY A N 1
ATOM 1827 C CA . GLY A 1 234 ? -19.69458 -12.72489 18.65564 1.000 15.73872 234 GLY A CA 1
ATOM 1828 C C . GLY A 1 234 ? -21.05328 -12.54288 19.33088 1.000 13.87569 234 GLY A C 1
ATOM 1829 O O . GLY A 1 234 ? -21.66369 -11.45509 19.32122 1.000 13.73121 234 GLY A O 1
ATOM 1830 N N . SER A 1 235 ? -21.50703 -13.63986 19.95470 1.000 14.17140 235 SER A N 1
ATOM 1831 C CA . SER A 1 235 ? -22.85368 -13.67971 20.52256 1.000 14.16105 235 SER A CA 1
ATOM 1832 C C . SER A 1 235 ? -23.03348 -12.66374 21.64108 1.000 17.89777 235 SER A C 1
ATOM 1833 O O . SER A 1 235 ? -24.15215 -12.20136 21.85492 1.000 16.62094 235 SER A O 1
ATOM 1836 N N . SER A 1 236 ? -21.96110 -12.30814 22.37999 1.000 14.46540 236 SER A N 1
ATOM 1837 C CA . SER A 1 236 ? -22.11820 -11.35738 23.48793 1.000 16.57820 236 SER A CA 1
ATOM 1838 C C . SER A 1 236 ? -22.46889 -9.96356 22.96419 1.000 16.87822 236 SER A C 1
ATOM 1839 O O . SER A 1 236 ? -23.34411 -9.28092 23.52846 1.000 17.36451 236 SER A O 1
ATOM 1842 N N . LEU A 1 237 ? -21.82795 -9.54822 21.86827 1.000 15.54041 237 LEU A N 1
ATOM 1843 C CA . LEU A 1 237 ? -22.15259 -8.26706 21.24664 1.000 15.64082 237 LEU A CA 1
ATOM 1844 C C . LEU A 1 237 ? -23.54706 -8.29586 20.62093 1.000 16.61410 237 LEU A C 1
ATOM 1845 O O . LEU A 1 237 ? -24.29849 -7.29792 20.67347 1.000 17.12408 237 LEU A O 1
ATOM 1850 N N . GLU A 1 238 ? -23.92092 -9.43981 20.02711 1.000 16.04835 238 GLU A N 1
ATOM 1851 C CA . GLU A 1 238 ? -25.26016 -9.56405 19.46147 1.000 15.65798 238 GLU A CA 1
ATOM 1852 C C . GLU A 1 238 ? -26.33192 -9.44954 20.54217 1.000 17.13346 238 GLU A C 1
ATOM 1853 O O . GLU A 1 238 ? -27.31674 -8.70431 20.38879 1.000 17.34366 238 GLU A O 1
ATOM 1859 N N . VAL A 1 239 ? -26.15636 -10.16963 21.64538 1.000 14.85449 239 VAL A N 1
ATOM 1860 C CA . VAL A 1 239 ? -27.15803 -10.13058 22.71192 1.000 15.80720 239 VAL A CA 1
ATOM 1861 C C . VAL A 1 239 ? -27.23922 -8.73536 23.31707 1.000 16.69696 239 VAL A C 1
ATOM 1862 O O . VAL A 1 239 ? -28.33308 -8.24999 23.65037 1.000 18.49384 239 VAL A O 1
ATOM 1866 N N . LEU A 1 240 ? -26.07711 -8.09428 23.52136 1.000 17.01815 240 LEU A N 1
ATOM 1867 C CA . LEU A 1 240 ? -26.06796 -6.73610 24.06075 1.000 17.88999 240 LEU A CA 1
ATOM 1868 C C . LEU A 1 240 ? -26.96803 -5.80933 23.25054 1.000 16.54338 240 LEU A C 1
ATOM 1869 O O . LEU A 1 240 ? -27.75437 -5.03197 23.81360 1.000 19.10228 240 LEU A O 1
ATOM 1874 N N . THR A 1 241 ? -26.88404 -5.89199 21.93254 1.000 15.98661 241 THR A N 1
ATOM 1875 C CA . THR A 1 241 ? -27.45741 -4.88197 21.06231 1.000 17.02472 241 THR A CA 1
ATOM 1876 C C . THR A 1 241 ? -28.76239 -5.30576 20.38044 1.000 21.50214 241 THR A C 1
ATOM 1877 O O . THR A 1 241 ? -29.28879 -4.53094 19.58449 1.000 20.78442 241 THR A O 1
ATOM 1881 N N . GLU A 1 242 ? -29.29832 -6.50783 20.65256 1.000 18.67356 242 GLU A N 1
ATOM 1882 C CA . GLU A 1 242 ? -30.37573 -6.99764 19.78575 1.000 22.58485 242 GLU A CA 1
ATOM 1883 C C . GLU A 1 242 ? -31.66485 -6.16886 19.87732 1.000 25.03967 242 GLU A C 1
ATOM 1884 O O . GLU A 1 242 ? -32.43408 -6.17160 18.90987 1.000 22.50575 242 GLU A O 1
ATOM 1890 N N . ARG A 1 243 ? -31.90746 -5.43770 20.97817 1.000 22.52556 243 ARG A N 1
ATOM 1891 C CA . ARG A 1 243 ? -33.10080 -4.58324 21.08852 1.000 27.22497 243 ARG A CA 1
ATOM 1892 C C . ARG A 1 243 ? -32.84465 -3.13706 20.67900 1.000 33.87311 243 ARG A C 1
ATOM 1893 O O . ARG A 1 243 ? -33.78911 -2.32828 20.67510 1.000 30.68196 243 ARG A O 1
ATOM 1901 N N . LEU A 1 244 ? -31.61115 -2.78504 20.32501 1.000 28.76373 244 LEU A N 1
ATOM 1902 C CA . LEU A 1 244 ? -31.27887 -1.41796 19.95578 1.000 27.84608 244 LEU A CA 1
ATOM 1903 C C . LEU A 1 244 ? -31.71599 -1.13659 18.52281 1.000 29.07853 244 LEU A C 1
ATOM 1904 O O . LEU A 1 244 ? -32.12238 -2.03517 17.77529 1.000 27.74473 244 LEU A O 1
ATOM 1909 N N . ASP A 1 245 ? -31.62785 0.13333 18.12711 1.000 31.91541 245 ASP A N 1
ATOM 1910 C CA . ASP A 1 245 ? -32.11124 0.48296 16.79733 1.000 35.51086 245 ASP A CA 1
ATOM 1911 C C . ASP A 1 245 ? -31.16777 0.00717 15.69828 1.000 39.74821 245 ASP A C 1
ATOM 1912 O O . ASP A 1 245 ? -31.61055 -0.20376 14.56038 1.000 36.51158 245 ASP A O 1
ATOM 1917 N N . ARG A 1 246 ? -29.88718 -0.20892 16.01029 1.000 29.42813 246 ARG A N 1
ATOM 1918 C CA . ARG A 1 246 ? -28.92936 -0.75904 15.05158 1.000 33.93588 246 ARG A CA 1
ATOM 1919 C C . ARG A 1 246 ? -28.30242 -2.00412 15.68383 1.000 30.73997 246 ARG A C 1
ATOM 1920 O O . ARG A 1 246 ? -27.24146 -1.89951 16.31803 1.000 30.81136 246 ARG A O 1
ATOM 1928 N N . PRO A 1 247 ? -28.94538 -3.18830 15.59086 1.000 24.71582 247 PRO A N 1
ATOM 1929 C CA . PRO A 1 247 ? -28.38715 -4.38314 16.25237 1.000 24.36520 247 PRO A CA 1
ATOM 1930 C C . PRO A 1 247 ? -27.16557 -4.86755 15.49768 1.000 24.39376 247 PRO A C 1
ATOM 1931 O O . PRO A 1 247 ? -27.04407 -4.66497 14.29254 1.000 27.11891 247 PRO A O 1
ATOM 1935 N N . VAL A 1 248 ? -26.23157 -5.49522 16.22254 1.000 19.06030 248 VAL A N 1
ATOM 1936 C CA . VAL A 1 248 ? -25.02670 -6.04929 15.60980 1.000 20.00088 248 VAL A CA 1
ATOM 1937 C C . VAL A 1 248 ? -25.22285 -7.55351 15.49456 1.000 21.73274 248 VAL A C 1
ATOM 1938 O O . VAL A 1 248 ? -25.71054 -8.20369 16.42977 1.000 21.65305 248 VAL A O 1
ATOM 1942 N N . ARG A 1 249 ? -24.86723 -8.10919 14.34791 1.000 21.90655 249 ARG A N 1
ATOM 1943 C CA . ARG A 1 249 ? -25.11709 -9.52489 14.08770 1.000 22.65968 249 ARG A CA 1
ATOM 1944 C C . ARG A 1 249 ? -23.84539 -10.34646 14.31678 1.000 16.48549 249 ARG A C 1
ATOM 1945 O O . ARG A 1 249 ? -22.77115 -9.98313 13.81725 1.000 19.58754 249 ARG A O 1
ATOM 1953 N N . ALA A 1 250 ? -23.97858 -11.43067 15.09696 1.000 16.75741 250 ALA A N 1
ATOM 1954 C CA . ALA A 1 250 ? -22.92512 -12.44657 15.22440 1.000 16.39283 250 ALA A CA 1
ATOM 1955 C C . ALA A 1 250 ? -23.24492 -13.52397 14.19469 1.000 16.11789 250 ALA A C 1
ATOM 1956 O O . ALA A 1 250 ? -24.18465 -14.31264 14.36822 1.000 17.64597 250 ALA A O 1
ATOM 1958 N N . ASN A 1 251 ? -22.51604 -13.53016 13.08442 1.000 14.99568 251 ASN A N 1
ATOM 1959 C CA . ASN A 1 251 ? -22.86593 -14.46349 12.00970 1.000 17.78699 251 ASN A CA 1
ATOM 1960 C C . ASN A 1 251 ? -22.59287 -15.91169 12.39574 1.000 15.61169 251 ASN A C 1
ATOM 1961 O O . ASN A 1 251 ? -21.59852 -16.22810 13.04193 1.000 15.91704 251 ASN A O 1
ATOM 1966 N N . VAL A 1 252 ? -23.47718 -16.79209 11.95645 1.000 14.01639 252 VAL A N 1
ATOM 1967 C CA . VAL A 1 252 ? -23.19690 -18.22313 11.94043 1.000 13.09605 252 VAL A CA 1
ATOM 1968 C C . VAL A 1 252 ? -22.22910 -18.52083 10.80181 1.000 13.56838 252 VAL A C 1
ATOM 1969 O O . VAL A 1 252 ? -22.39917 -18.02831 9.67564 1.000 12.73734 252 VAL A O 1
ATOM 1973 N N . HIS A 1 253 ? -21.18182 -19.29948 11.09392 1.000 14.01679 253 HIS A N 1
ATOM 1974 C CA . HIS A 1 253 ? -20.13416 -19.54605 10.10356 1.000 13.82255 253 HIS A CA 1
ATOM 1975 C C . HIS A 1 253 ? -19.45556 -20.86725 10.43212 1.000 12.46875 253 HIS A C 1
ATOM 1976 O O . HIS A 1 253 ? -19.54100 -21.36219 11.56119 1.000 12.44547 253 HIS A O 1
ATOM 1983 N N . GLY A 1 254 ? -18.74671 -21.42909 9.44309 1.000 14.78660 254 GLY A N 1
ATOM 1984 C CA . GLY A 1 254 ? -18.04276 -22.68447 9.70825 1.000 12.77395 254 GLY A CA 1
ATOM 1985 C C . GLY A 1 254 ? -17.15821 -22.98389 8.53047 1.000 16.08202 254 GLY A C 1
ATOM 1986 O O . GLY A 1 254 ? -17.25415 -22.34638 7.47838 1.000 13.88716 254 GLY A O 1
ATOM 1987 N N . VAL A 1 255 ? -16.27983 -23.96098 8.70962 1.000 11.71322 255 VAL A N 1
ATOM 1988 C CA . VAL A 1 255 ? -15.27953 -24.27371 7.70179 1.000 13.56183 255 VAL A CA 1
ATOM 1989 C C . VAL A 1 255 ? -15.65672 -25.55360 6.97898 1.000 12.28872 255 VAL A C 1
ATOM 1990 O O . VAL A 1 255 ? -16.06793 -26.55306 7.60614 1.000 14.15975 255 VAL A O 1
ATOM 1994 N N . VAL A 1 256 ? -15.55950 -25.50309 5.65257 1.000 11.09133 256 VAL A N 1
ATOM 1995 C CA . VAL A 1 256 ? -15.82101 -26.63837 4.76427 1.000 11.57068 256 VAL A CA 1
ATOM 1996 C C . VAL A 1 256 ? -15.05634 -27.89397 5.19041 1.000 13.42494 256 VAL A C 1
ATOM 1997 O O . VAL A 1 256 ? -14.01035 -27.82803 5.85046 1.000 13.47650 256 VAL A O 1
ATOM 2001 N N . SER A 1 257 ? -15.54264 -29.05403 4.77332 1.000 13.44673 257 SER A N 1
ATOM 2002 C CA . SER A 1 257 ? -14.71062 -30.26142 4.88033 1.000 13.66533 257 SER A CA 1
ATOM 2003 C C . SER A 1 257 ? -13.52607 -30.10217 3.91636 1.000 18.30157 257 SER A C 1
ATOM 2004 O O . SER A 1 257 ? -13.66490 -30.26263 2.69721 1.000 15.97331 257 SER A O 1
ATOM 2007 N N . THR A 1 258 ? -12.35369 -29.76331 4.46148 1.000 14.90368 258 THR A N 1
ATOM 2008 C CA . THR A 1 258 ? -11.19337 -29.48646 3.61777 1.000 15.05966 258 THR A CA 1
ATOM 2009 C C . THR A 1 258 ? -10.72696 -30.76461 2.94489 1.000 15.40469 258 THR A C 1
ATOM 2010 O O . THR A 1 258 ? -10.86774 -31.86450 3.49467 1.000 16.81028 258 THR A O 1
ATOM 2014 N N . GLU A 1 259 ? -10.12874 -30.59985 1.75684 1.000 15.79872 259 GLU A N 1
ATOM 2015 C CA . GLU A 1 259 ? -9.66329 -31.69782 0.91866 1.000 16.53532 259 GLU A CA 1
ATOM 2016 C C . GLU A 1 259 ? -8.19113 -31.47853 0.59430 1.000 17.14373 259 GLU A C 1
ATOM 2017 O O . GLU A 1 259 ? -7.82855 -30.45334 0.00475 1.000 15.06801 259 GLU A O 1
ATOM 2023 N N . ARG A 1 260 ? -7.35567 -32.44900 0.95318 1.000 16.05619 260 ARG A N 1
ATOM 2024 C CA . ARG A 1 260 ? -5.92083 -32.38878 0.65031 1.000 15.52011 260 ARG A CA 1
ATOM 2025 C C . ARG A 1 260 ? -5.43458 -33.75822 0.19113 1.000 21.00903 260 ARG A C 1
ATOM 2026 O O . ARG A 1 260 ? -5.64901 -34.75550 0.88043 1.000 20.83659 260 ARG A O 1
ATOM 2034 N N . ALA A 1 261 ? -4.78518 -33.79750 -0.95532 1.000 17.73944 261 ALA A N 1
ATOM 2035 C CA . ALA A 1 261 ? -4.05567 -34.99642 -1.40358 1.000 18.59605 261 ALA A CA 1
ATOM 2036 C C . ALA A 1 261 ? -2.76149 -35.15411 -0.60629 1.000 22.98141 261 ALA A C 1
ATOM 2037 O O . ALA A 1 261 ? -2.32461 -34.20969 0.04955 1.000 18.80643 261 ALA A O 1
ATOM 2039 N N . PRO A 1 262 ? -2.13206 -36.34894 -0.62859 1.000 20.56472 262 PRO A N 1
ATOM 2040 C CA . PRO A 1 262 ? -0.87188 -36.53448 0.10360 1.000 26.42815 262 PRO A CA 1
ATOM 2041 C C . PRO A 1 262 ? 0.12741 -35.44060 -0.25848 1.000 22.00050 262 PRO A C 1
ATOM 2042 O O . PRO A 1 262 ? 0.23006 -35.03528 -1.41566 1.000 22.63083 262 PRO A O 1
ATOM 2046 N N . GLY A 1 263 ? 0.80656 -34.91544 0.74904 1.000 19.15393 263 GLY A N 1
ATOM 2047 C CA . GLY A 1 263 ? 1.82730 -33.92366 0.52645 1.000 19.79015 263 GLY A CA 1
ATOM 2048 C C . GLY A 1 263 ? 1.31490 -32.49713 0.43343 1.000 18.35356 263 GLY A C 1
ATOM 2049 O O . GLY A 1 263 ? 2.12288 -31.56462 0.53082 1.000 20.45177 263 GLY A O 1
ATOM 2050 N N . GLN A 1 264 ? -0.01347 -32.29578 0.24814 1.000 18.59898 264 GLN A N 1
ATOM 2051 C CA . GLN A 1 264 ? -0.53788 -30.92078 0.22988 1.000 16.09729 264 GLN A CA 1
ATOM 2052 C C . GLN A 1 264 ? -0.76247 -30.44494 1.65983 1.000 16.83449 264 GLN A C 1
ATOM 2053 O O . GLN A 1 264 ? -1.44058 -31.13035 2.43410 1.000 20.19093 264 GLN A O 1
ATOM 2059 N N . PRO A 1 265 ? -0.20706 -29.30338 2.04618 1.000 15.37264 265 PRO A N 1
ATOM 2060 C CA . PRO A 1 265 ? -0.30304 -28.84626 3.43276 1.000 14.63830 265 PRO A CA 1
ATOM 2061 C C . PRO A 1 265 ? -1.74518 -28.66124 3.87790 1.000 15.97515 265 PRO A C 1
ATOM 2062 O O . PRO A 1 265 ? -2.57029 -28.10923 3.14299 1.000 15.94570 265 PRO A O 1
ATOM 2066 N N . ASP A 1 266 ? -2.02156 -29.06926 5.11510 1.000 14.27050 266 ASP A N 1
ATOM 2067 C CA . ASP A 1 266 ? -3.36614 -28.87242 5.66572 1.000 11.62335 266 ASP A CA 1
ATOM 2068 C C . ASP A 1 266 ? -3.70383 -27.38144 5.84382 1.000 14.94295 266 ASP A C 1
ATOM 2069 O O . ASP A 1 266 ? -2.83064 -26.52420 6.01213 1.000 15.47827 266 ASP A O 1
ATOM 2074 N N . ARG A 1 267 ? -5.00965 -27.09383 5.88977 1.000 13.30531 267 ARG A N 1
ATOM 2075 C CA . ARG A 1 267 ? -5.47967 -25.75365 6.23023 1.000 14.77689 267 ARG A CA 1
ATOM 2076 C C . ARG A 1 267 ? -5.27421 -25.47983 7.71360 1.000 12.67849 267 ARG A C 1
ATOM 2077 O O . ARG A 1 267 ? -5.45535 -26.36384 8.55278 1.000 14.04551 267 ARG A O 1
ATOM 2085 N N . THR A 1 268 ? -4.85394 -24.27484 8.03996 1.000 13.46070 268 THR A N 1
ATOM 2086 C CA . THR A 1 268 ? -4.78210 -23.85312 9.43099 1.000 13.57839 268 THR A CA 1
ATOM 2087 C C . THR A 1 268 ? -5.36267 -22.44943 9.50464 1.000 15.25936 268 THR A C 1
ATOM 2088 O O . THR A 1 268 ? -5.54214 -21.75666 8.49198 1.000 15.84444 268 THR A O 1
ATOM 2092 N N . SER A 1 269 ? -5.65566 -22.02296 10.72083 1.000 13.20912 269 SER A N 1
ATOM 2093 C CA . SER A 1 269 ? -5.97523 -20.61058 10.93928 1.000 16.38694 269 SER A CA 1
ATOM 2094 C C . SER A 1 269 ? -5.73822 -20.33494 12.40842 1.000 15.40976 269 SER A C 1
ATOM 2095 O O . SER A 1 269 ? -5.59579 -21.26939 13.20242 1.000 15.70096 269 SER A O 1
ATOM 2098 N N . TYR A 1 270 ? -5.73397 -19.05229 12.77355 1.000 13.09524 270 TYR A N 1
ATOM 2099 C CA . TYR A 1 270 ? -5.70034 -18.69658 14.18731 1.000 13.78521 270 TYR A CA 1
ATOM 2100 C C . TYR A 1 270 ? -6.38414 -17.35491 14.41749 1.000 13.31129 270 TYR A C 1
ATOM 2101 O O . TYR A 1 270 ? -6.52694 -16.53978 13.50158 1.000 14.70116 270 TYR A O 1
ATOM 2110 N N . VAL A 1 271 ? -6.88089 -17.16398 15.63320 1.000 15.54653 271 VAL A N 1
ATOM 2111 C CA . VAL A 1 271 ? -7.75074 -16.02300 15.93873 1.000 13.58524 271 VAL A CA 1
ATOM 2112 C C . VAL A 1 271 ? -7.41094 -15.52989 17.32985 1.000 15.02220 271 VAL A C 1
ATOM 2113 O O . VAL A 1 271 ? -6.83270 -16.25704 18.13985 1.000 15.65665 271 VAL A O 1
ATOM 2117 N N . THR A 1 272 ? -7.84988 -14.30122 17.63391 1.000 15.06210 272 THR A N 1
ATOM 2118 C CA . THR A 1 272 ? -8.01690 -13.88388 19.02694 1.000 15.80024 272 THR A CA 1
ATOM 2119 C C . THR A 1 272 ? -9.50845 -13.68207 19.24959 1.000 13.68729 272 THR A C 1
ATOM 2120 O O . THR A 1 272 ? -10.16108 -12.94896 18.49290 1.000 14.44678 272 THR A O 1
ATOM 2124 N N . PHE A 1 273 ? -10.03326 -14.40733 20.22480 1.000 16.08092 273 PHE A N 1
ATOM 2125 C CA . PHE A 1 273 ? -11.39632 -14.23701 20.71266 1.000 16.50518 273 PHE A CA 1
ATOM 2126 C C . PHE A 1 273 ? -11.38257 -13.27388 21.88865 1.000 20.11848 273 PHE A C 1
ATOM 2127 O O . PHE A 1 273 ? -10.60172 -13.45893 22.84223 1.000 16.24439 273 PHE A O 1
ATOM 2135 N N . LEU A 1 274 ? -12.30405 -12.32171 21.88460 1.000 19.15190 274 LEU A N 1
ATOM 2136 C CA . LEU A 1 274 ? -12.42452 -11.39103 23.00430 1.000 17.81832 274 LEU A CA 1
ATOM 2137 C C . LEU A 1 274 ? -13.76146 -11.67315 23.66364 1.000 18.04295 274 LEU A C 1
ATOM 2138 O O . LEU A 1 274 ? -14.82846 -11.42672 23.07157 1.000 20.29658 274 LEU A O 1
ATOM 2143 N N . ASP A 1 275 ? -13.69312 -12.27776 24.84100 1.000 16.69360 275 ASP A N 1
ATOM 2144 C CA . ASP A 1 275 ? -14.85488 -12.63368 25.63277 1.000 12.97129 275 ASP A CA 1
ATOM 2145 C C . ASP A 1 275 ? -14.87440 -11.79251 26.90374 1.000 15.90121 275 ASP A C 1
ATOM 2146 O O . ASP A 1 275 ? -13.84908 -11.28311 27.34750 1.000 16.33653 275 ASP A O 1
ATOM 2151 N N . SER A 1 276 ? -16.07747 -11.60993 27.45250 1.000 17.18017 276 SER A N 1
ATOM 2152 C CA . SER A 1 276 ? -16.21066 -11.03467 28.77887 1.000 16.48953 276 SER A CA 1
ATOM 2153 C C . SER A 1 276 ? -15.44642 -11.86231 29.80266 1.000 18.30982 276 SER A C 1
ATOM 2154 O O . SER A 1 276 ? -15.27238 -13.07362 29.65418 1.000 20.10991 276 SER A O 1
ATOM 2157 N N . ASP A 1 277 ? -15.05912 -11.21310 30.88933 1.000 17.27649 277 ASP A N 1
ATOM 2158 C CA . ASP A 1 277 ? -14.50764 -11.94585 32.02694 1.000 18.62565 277 ASP A CA 1
ATOM 2159 C C . ASP A 1 277 ? -15.46939 -13.05724 32.43967 1.000 20.90005 277 ASP A C 1
ATOM 2160 O O . ASP A 1 277 ? -16.68026 -12.82673 32.55857 1.000 22.04947 277 ASP A O 1
ATOM 2165 N N . LEU A 1 278 ? -14.94247 -14.27728 32.63347 1.000 18.92263 278 LEU A N 1
ATOM 2166 C CA . LEU A 1 278 ? -15.82976 -15.43579 32.80370 1.000 18.38787 278 LEU A CA 1
ATOM 2167 C C . LEU A 1 278 ? -16.56141 -15.44131 34.14849 1.000 23.28324 278 LEU A C 1
ATOM 2168 O O . LEU A 1 278 ? -17.49136 -16.24630 34.32877 1.000 24.12285 278 LEU A O 1
ATOM 2173 N N . THR A 1 279 ? -16.18335 -14.56602 35.07193 1.000 24.95671 279 THR A N 1
ATOM 2174 C CA . THR A 1 279 ? -16.88038 -14.37938 36.33834 1.000 26.98564 279 THR A CA 1
ATOM 2175 C C . THR A 1 279 ? -17.97112 -13.32998 36.25589 1.000 25.95482 279 THR A C 1
ATOM 2176 O O . THR A 1 279 ? -18.63643 -13.07515 37.26147 1.000 26.81554 279 THR A O 1
ATOM 2180 N N . GLY A 1 280 ? -18.18191 -12.73268 35.09616 1.000 22.29579 280 GLY A N 1
ATOM 2181 C CA . GLY A 1 280 ? -19.10700 -11.62963 34.96175 1.000 22.21316 280 GLY A CA 1
ATOM 2182 C C . GLY A 1 280 ? -20.51127 -12.05229 34.58569 1.000 23.01690 280 GLY A C 1
ATOM 2183 O O . GLY A 1 280 ? -20.91333 -13.21420 34.73218 1.000 23.12152 280 GLY A O 1
ATOM 2184 N N . THR A 1 281 ? -21.24906 -11.07497 34.05459 1.000 21.08968 281 THR A N 1
ATOM 2185 C CA . THR A 1 281 ? -22.65383 -11.16169 33.69001 1.000 21.68050 281 THR A CA 1
ATOM 2186 C C . THR A 1 281 ? -22.85581 -10.75009 32.23310 1.000 22.88212 281 THR A C 1
ATOM 2187 O O . THR A 1 281 ? -22.15300 -9.86765 31.70888 1.000 18.97425 281 THR A O 1
ATOM 2191 N N . VAL A 1 282 ? -23.84088 -11.39593 31.58317 1.000 19.19008 282 VAL A N 1
ATOM 2192 C CA . VAL A 1 282 ? -24.24721 -11.06805 30.21969 1.000 19.23865 282 VAL A CA 1
ATOM 2193 C C . VAL A 1 282 ? -25.40557 -10.07949 30.28214 1.000 23.37211 282 VAL A C 1
ATOM 2194 O O . VAL A 1 282 ? -26.42567 -10.37452 30.91691 1.000 19.85945 282 VAL A O 1
ATOM 2198 N N . TYR A 1 283 ? -25.26715 -8.93318 29.59904 1.000 18.39859 283 TYR A N 1
ATOM 2199 C CA . TYR A 1 283 ? -26.27792 -7.87148 29.61492 1.000 21.37128 283 TYR A CA 1
ATOM 2200 C C . TYR A 1 283 ? -26.95041 -7.68829 28.25438 1.000 23.40291 283 TYR A C 1
ATOM 2201 O O . TYR A 1 283 ? -26.42101 -8.07805 27.20535 1.000 20.17420 283 TYR A O 1
ATOM 2210 N N . ARG A 1 284 ? -28.14030 -7.07630 28.28129 1.000 18.02169 284 ARG A N 1
ATOM 2211 C CA . ARG A 1 284 ? -28.84934 -6.69764 27.06583 1.000 21.36753 284 ARG A CA 1
ATOM 2212 C C . ARG A 1 284 ? -29.48875 -5.34234 27.31605 1.000 22.43079 284 ARG A C 1
ATOM 2213 O O . ARG A 1 284 ? -30.18726 -5.17803 28.32212 1.000 21.54965 284 ARG A O 1
ATOM 2221 N N . PHE A 1 285 ? -29.25169 -4.37438 26.43145 1.000 20.53085 285 PHE A N 1
ATOM 2222 C CA . PHE A 1 285 ? -29.89412 -3.07578 26.61023 1.000 20.76920 285 PHE A CA 1
ATOM 2223 C C . PHE A 1 285 ? -31.39089 -3.21549 26.38825 1.000 25.40674 285 PHE A C 1
ATOM 2224 O O . PHE A 1 285 ? -31.82091 -3.64364 25.31164 1.000 24.95465 285 PHE A O 1
ATOM 2232 N N . GLU A 1 286 ? -32.17069 -2.88978 27.42224 1.000 23.17632 286 GLU A N 1
ATOM 2233 C CA . GLU A 1 286 ? -33.61812 -2.82309 27.34235 1.000 24.24576 286 GLU A CA 1
ATOM 2234 C C . GLU A 1 286 ? -34.04500 -1.51262 27.98782 1.000 28.98638 286 GLU A C 1
ATOM 2235 O O . GLU A 1 286 ? -33.67853 -1.25602 29.14459 1.000 26.91015 286 GLU A O 1
ATOM 2241 N N . ASN A 1 287 ? -34.77432 -0.67253 27.23387 1.000 35.45481 287 ASN A N 1
ATOM 2242 C CA A ASN A 1 287 ? -35.34549 0.54499 27.81519 0.495 35.36871 287 ASN A CA 1
ATOM 2243 C CA B ASN A 1 287 ? -35.33571 0.58942 27.74262 0.505 35.35571 287 ASN A CA 1
ATOM 2244 C C . ASN A 1 287 ? -34.23265 1.46947 28.31506 1.000 35.07728 287 ASN A C 1
ATOM 2245 O O . ASN A 1 287 ? -34.37433 2.09732 29.37708 1.000 31.39897 287 ASN A O 1
ATOM 2254 N N . GLY A 1 288 ? -33.10552 1.49034 27.58537 1.000 32.33323 288 GLY A N 1
ATOM 2255 C CA . GLY A 1 288 ? -31.91235 2.26710 27.88888 1.000 32.88480 288 GLY A CA 1
ATOM 2256 C C . GLY A 1 288 ? -30.95668 1.66413 28.89892 1.000 23.95217 288 GLY A C 1
ATOM 2257 O O . GLY A 1 288 ? -29.83714 2.18015 29.05475 1.000 26.64752 288 GLY A O 1
ATOM 2258 N N . THR A 1 289 ? -31.36942 0.61252 29.62784 1.000 24.19966 289 THR A N 1
ATOM 2259 C CA . THR A 1 289 ? -30.54359 0.09660 30.70674 1.000 24.76887 289 THR A CA 1
ATOM 2260 C C . THR A 1 289 ? -30.01347 -1.27352 30.32014 1.000 21.01367 289 THR A C 1
ATOM 2261 O O . THR A 1 289 ? -30.76435 -2.08804 29.76573 1.000 20.74885 289 THR A O 1
ATOM 2265 N N . PRO A 1 290 ? -28.72579 -1.54847 30.56963 1.000 22.65219 290 PRO A N 1
ATOM 2266 C CA . PRO A 1 290 ? -28.22039 -2.90792 30.35147 1.000 20.83033 290 PRO A CA 1
ATOM 2267 C C . PRO A 1 290 ? -28.75491 -3.85573 31.41755 1.000 24.01053 290 PRO A C 1
ATOM 2268 O O . PRO A 1 290 ? -28.39005 -3.76750 32.59064 1.000 23.59877 290 PRO A O 1
ATOM 2272 N N . ARG A 1 291 ? -29.67566 -4.77421 31.00414 1.000 20.68183 291 ARG A N 1
ATOM 2273 C CA . ARG A 1 291 ? -30.31873 -5.70724 31.91627 1.000 24.56872 291 ARG A CA 1
ATOM 2274 C C . ARG A 1 291 ? -29.45995 -6.95014 32.09923 1.000 24.37294 291 ARG A C 1
ATOM 2275 O O . ARG A 1 291 ? -29.05267 -7.56454 31.10912 1.000 22.52212 291 ARG A O 1
ATOM 2283 N N . PRO A 1 292 ? -29.22485 -7.40341 33.32697 1.000 23.99867 292 PRO A N 1
ATOM 2284 C CA . PRO A 1 292 ? -28.45855 -8.65113 33.51074 1.000 23.01031 292 PRO A CA 1
ATOM 2285 C C . PRO A 1 292 ? -29.32756 -9.85026 33.16236 1.000 24.73317 292 PRO A C 1
ATOM 2286 O O . PRO A 1 292 ? -30.45379 -9.98240 33.65870 1.000 24.75344 292 PRO A O 1
ATOM 2290 N N . LEU A 1 293 ? -28.83318 -10.69088 32.25514 1.000 20.96247 293 LEU A N 1
ATOM 2291 C CA . LEU A 1 293 ? -29.60997 -11.81104 31.74008 1.000 20.29277 293 LEU A CA 1
ATOM 2292 C C . LEU A 1 293 ? -29.18575 -13.16448 32.28349 1.000 26.79154 293 LEU A C 1
ATOM 2293 O O . LEU A 1 293 ? -30.04320 -14.03042 32.49654 1.000 24.87835 293 LEU A O 1
ATOM 2298 N N . GLN A 1 294 ? -27.89649 -13.35992 32.52664 1.000 22.90419 294 GLN A N 1
ATOM 2299 C CA . GLN A 1 294 ? -27.32573 -14.69034 32.67891 1.000 25.74569 294 GLN A CA 1
ATOM 2300 C C . GLN A 1 294 ? -25.88092 -14.47815 33.07437 1.000 24.06878 294 GLN A C 1
ATOM 2301 O O . GLN A 1 294 ? -25.28263 -13.50423 32.62401 1.000 23.40522 294 GLN A O 1
ATOM 2307 N N . SER A 1 295 ? -25.32310 -15.35422 33.91319 1.000 23.92619 295 SER A N 1
ATOM 2308 C CA . SER A 1 295 ? -23.88329 -15.27520 34.15052 1.000 25.49255 295 SER A CA 1
ATOM 2309 C C . SER A 1 295 ? -23.12605 -15.57751 32.86008 1.000 20.19748 295 SER A C 1
ATOM 2310 O O . SER A 1 295 ? -23.61349 -16.30883 31.98492 1.000 21.61242 295 SER A O 1
ATOM 2313 N N . VAL A 1 296 ? -21.92023 -15.00469 32.74675 1.000 21.60926 296 VAL A N 1
ATOM 2314 C CA . VAL A 1 296 ? -21.04402 -15.38245 31.64126 1.000 20.14871 296 VAL A CA 1
ATOM 2315 C C . VAL A 1 296 ? -20.70545 -16.86893 31.72847 1.000 19.30462 296 VAL A C 1
ATOM 2316 O O . VAL A 1 296 ? -20.58916 -17.54897 30.70129 1.000 22.65045 296 VAL A O 1
ATOM 2320 N N . ALA A 1 297 ? -20.57827 -17.40828 32.94718 1.000 22.17154 297 ALA A N 1
ATOM 2321 C CA . ALA A 1 297 ? -20.25823 -18.82989 33.08530 1.000 19.81886 297 ALA A CA 1
ATOM 2322 C C . ALA A 1 297 ? -21.32695 -19.69564 32.44068 1.000 18.51344 297 ALA A C 1
ATOM 2323 O O . ALA A 1 297 ? -21.02866 -20.63425 31.70361 1.000 20.80216 297 ALA A O 1
ATOM 2325 N N . GLU A 1 298 ? -22.58816 -19.39460 32.69675 1.000 18.28693 298 GLU A N 1
ATOM 2326 C CA . GLU A 1 298 ? -23.63017 -20.21779 32.12163 1.000 21.74091 298 GLU A CA 1
ATOM 2327 C C . GLU A 1 298 ? -23.77049 -19.96576 30.62337 1.000 19.41653 298 GLU A C 1
ATOM 2328 O O . GLU A 1 298 ? -23.97097 -20.90708 29.84769 1.000 21.40228 298 GLU A O 1
ATOM 2334 N N . PHE A 1 299 ? -23.65304 -18.70467 30.20517 1.000 18.84326 299 PHE A N 1
ATOM 2335 C CA . PHE A 1 299 ? -23.65706 -18.35849 28.78540 1.000 18.87485 299 PHE A CA 1
ATOM 2336 C C . PHE A 1 299 ? -22.53132 -19.06912 28.04178 1.000 21.78966 299 PHE A C 1
ATOM 2337 O O . PHE A 1 299 ? -22.75714 -19.65085 26.96386 1.000 21.62633 299 PHE A O 1
ATOM 2345 N N . ALA A 1 300 ? -21.32167 -19.06448 28.61281 1.000 20.48460 300 ALA A N 1
ATOM 2346 C CA . ALA A 1 300 ? -20.20562 -19.73384 27.94956 1.000 22.15217 300 ALA A CA 1
ATOM 2347 C C . ALA A 1 300 ? -20.51180 -21.20884 27.77539 1.000 22.73322 300 ALA A C 1
ATOM 2348 O O . ALA A 1 300 ? -20.29954 -21.77410 26.69493 1.000 22.56722 300 ALA A O 1
ATOM 2350 N N . GLY A 1 301 ? -21.03547 -21.84504 28.82976 1.000 22.21965 301 GLY A N 1
ATOM 2351 C CA . GLY A 1 301 ? -21.32853 -23.26612 28.74944 1.000 21.12278 301 GLY A CA 1
ATOM 2352 C C . GLY A 1 301 ? -22.37740 -23.54494 27.70291 1.000 21.74029 301 GLY A C 1
ATOM 2353 O O . GLY A 1 301 ? -22.28676 -24.52034 26.95038 1.000 24.08269 301 GLY A O 1
ATOM 2354 N N . GLN A 1 302 ? -23.36922 -22.66786 27.62256 1.000 23.36597 302 GLN A N 1
ATOM 2355 C CA . GLN A 1 302 ? -24.40485 -22.77139 26.60989 1.000 22.22802 302 GLN A CA 1
ATOM 2356 C C . GLN A 1 302 ? -23.82090 -22.66086 25.21080 1.000 20.56447 302 GLN A C 1
ATOM 2357 O O . GLN A 1 302 ? -24.11232 -23.48183 24.33080 1.000 19.29885 302 GLN A O 1
ATOM 2363 N N . GLU A 1 303 ? -22.98463 -21.63829 24.98714 1.000 22.14078 303 GLU A N 1
ATOM 2364 C CA . GLU A 1 303 ? -22.53374 -21.34474 23.63648 1.000 22.26062 303 GLU A CA 1
ATOM 2365 C C . GLU A 1 303 ? -21.47498 -22.33217 23.18465 1.000 19.14392 303 GLU A C 1
ATOM 2366 O O . GLU A 1 303 ? -21.47325 -22.74869 22.02025 1.000 20.29160 303 GLU A O 1
ATOM 2372 N N . VAL A 1 304 ? -20.57135 -22.71545 24.08570 1.000 16.95614 304 VAL A N 1
ATOM 2373 C CA . VAL A 1 304 ? -19.60517 -23.76137 23.75528 1.000 19.88465 304 VAL A CA 1
ATOM 2374 C C . VAL A 1 304 ? -20.31357 -25.08247 23.51803 1.000 19.19863 304 VAL A C 1
ATOM 2375 O O . VAL A 1 304 ? -19.93732 -25.85252 22.62720 1.000 20.46421 304 VAL A O 1
ATOM 2379 N N . GLY A 1 305 ? -21.34514 -25.36757 24.30952 1.000 20.31798 305 GLY A N 1
ATOM 2380 C CA . GLY A 1 305 ? -22.15403 -26.56352 24.08208 1.000 24.17824 305 GLY A CA 1
ATOM 2381 C C . GLY A 1 305 ? -22.78590 -26.65692 22.70013 1.000 23.34282 305 GLY A C 1
ATOM 2382 O O . GLY A 1 305 ? -22.96286 -27.75820 22.17513 1.000 27.38875 305 GLY A O 1
ATOM 2383 N N . ARG A 1 306 ? -23.19291 -25.51344 22.11260 1.000 19.61400 306 ARG A N 1
ATOM 2384 C CA . ARG A 1 306 ? -23.72368 -25.50148 20.74748 1.000 18.74851 306 ARG A CA 1
ATOM 2385 C C . ARG A 1 306 ? -22.64414 -25.55777 19.66310 1.000 19.60241 306 ARG A C 1
ATOM 2386 O O . ARG A 1 306 ? -22.90941 -26.05428 18.55214 1.000 20.77151 306 ARG A O 1
ATOM 2394 N N . ALA A 1 307 ? -21.48070 -24.96550 19.92332 1.000 17.45471 307 ALA A N 1
ATOM 2395 C CA . ALA A 1 307 ? -20.47073 -24.77412 18.88743 1.000 19.72897 307 ALA A CA 1
ATOM 2396 C C . ALA A 1 307 ? -19.74281 -26.06702 18.56234 1.000 17.40138 307 ALA A C 1
ATOM 2397 O O . ALA A 1 307 ? -19.21032 -26.21753 17.45390 1.000 17.41125 307 ALA A O 1
ATOM 2399 N N . TYR A 1 308 ? -19.74412 -27.01422 19.49369 1.000 16.58054 308 TYR A N 1
ATOM 2400 C CA . TYR A 1 308 ? -19.07355 -28.29614 19.29752 1.000 20.20070 308 TYR A CA 1
ATOM 2401 C C . TYR A 1 308 ? -20.04963 -29.38793 19.71302 1.000 25.39372 308 TYR A C 1
ATOM 2402 O O . TYR A 1 308 ? -20.91516 -29.16234 20.55574 1.000 25.27205 308 TYR A O 1
ATOM 2411 N N . ASP A 1 309 ? -19.92292 -30.56326 19.11168 1.000 21.34547 309 ASP A N 1
ATOM 2412 C CA . ASP A 1 309 ? -20.73279 -31.71912 19.51011 1.000 18.58481 309 ASP A CA 1
ATOM 2413 C C . ASP A 1 309 ? -19.82460 -32.57834 20.39462 1.000 19.36234 309 ASP A C 1
ATOM 2414 O O . ASP A 1 309 ? -19.11226 -33.45711 19.93104 1.000 23.00244 309 ASP A O 1
ATOM 2419 N N . ASP A 1 310 ? -19.83405 -32.26897 21.68521 1.000 24.20900 310 ASP A N 1
ATOM 2420 C CA . ASP A 1 310 ? -18.84686 -32.75130 22.64291 1.000 30.22146 310 ASP A CA 1
ATOM 2421 C C . ASP A 1 310 ? -19.60630 -33.48772 23.73953 1.000 34.65087 310 ASP A C 1
ATOM 2422 O O . ASP A 1 310 ? -20.30487 -32.85639 24.54315 1.000 30.58162 310 ASP A O 1
ATOM 2427 N N . SER A 1 311 ? -19.46066 -34.82093 23.77007 1.000 34.99415 311 SER A N 1
ATOM 2428 C CA . SER A 1 311 ? -20.08608 -35.66292 24.79385 1.000 42.99469 311 SER A CA 1
ATOM 2429 C C . SER A 1 311 ? -19.52183 -35.43872 26.20371 1.000 48.07879 311 SER A C 1
ATOM 2430 O O . SER A 1 311 ? -20.10473 -35.94405 27.17095 1.000 49.74714 311 SER A O 1
ATOM 2433 N N . GLY A 1 312 ? -18.43405 -34.69015 26.35369 1.000 43.19542 312 GLY A N 1
ATOM 2434 C CA . GLY A 1 312 ? -17.84916 -34.44297 27.65782 1.000 47.73635 312 GLY A CA 1
ATOM 2435 C C . GLY A 1 312 ? -18.07512 -33.01666 28.11701 1.000 53.71999 312 GLY A C 1
ATOM 2436 O O . GLY A 1 312 ? -17.29026 -32.47922 28.89694 1.000 61.51241 312 GLY A O 1
#

Secondary structure (DSSP, 8-state):
-TT--S--PPPPPPBHHHHHHHSPBP-PPEEEEETTEEEESSTTHHHHHHHHSEEEEEPPTT--THHHHHHHHHTTSPP-SS-GGGGG--GGG----STT-EEEE-TTSSEEEEEEEGGGGGGS-HHHHHHHHHHHHHHHHHHHHHHHHTT--GGGHHHHTTTGGGT-SEEEEEEEEE-TTS-S-SS--B--SSSEEEEE--SS-EEEEETTEEEEE---TTEEEEEE-HHHHHHHTTSSSPPP--EEEE-B----TTSPPPEEEEEEEE--TTSEEEEEETTEEEEEEEHHHHHHHHHHHHS----

Solvent-accessible surface area: 14002 Å² total; per-residue (Å²): 88,44,1,79,50,139,130,61,134,68,44,124,28,13,12,30,140,104,4,179,95,60,61,78,82,22,68,25,13,96,1,81,54,66,82,68,140,8,63,19,82,143,156,110,0,27,46,131,0,2,76,65,0,0,1,7,0,111,31,42,182,80,12,98,22,59,19,0,50,134,0,1,48,34,0,36,57,107,161,70,49,92,48,128,42,5,61,13,34,8,18,74,104,48,205,12,99,48,100,70,24,4,46,52,88,18,120,96,1,0,16,3,0,0,9,0,12,73,126,28,20,145,50,10,22,71,68,0,10,130,6,0,134,21,0,2,34,9,0,4,34,0,0,84,11,0,0,79,53,24,183,14,71,127,157,36,16,37,156,2,0,13,8,0,0,68,70,139,16,19,1,12,0,0,1,8,8,1,19,26,151,40,83,51,57,0,0,34,7,23,45,8,26,4,6,0,5,0,19,30,6,103,42,53,9,9,3,0,9,18,103,73,113,27,70,13,0,53,28,52,118,45,18,0,2,0,3,0,0,0,6,0,20,0,0,0,56,137,50,156,119,68,2,82,2,1,8,11,0,9,2,20,3,84,54,55,137,84,97,114,45,4,34,5,3,7,0,32,1,20,5,58,42,130,22,44,8,22,12,7,30,163,59,86,14,106,86,27,20,50,6,63,106,4,9,35,35,8,42,52,86,12,22,61,94,122,102